Protein AF-A0AAD1XH68-F1 (afdb_monomer_lite)

Structure (mmCIF, N/CA/C/O backbone):
data_AF-A0AAD1XH68-F1
#
_entry.id   AF-A0AAD1XH68-F1
#
loop_
_atom_site.group_PDB
_atom_site.id
_atom_site.type_symbol
_atom_site.label_atom_id
_atom_site.label_alt_id
_atom_site.label_comp_id
_atom_site.label_asym_id
_atom_site.label_entity_id
_atom_site.label_seq_id
_atom_site.pdbx_PDB_ins_code
_atom_site.Cartn_x
_atom_site.Cartn_y
_atom_site.Cartn_z
_atom_site.occupancy
_atom_site.B_iso_or_equiv
_atom_site.auth_seq_id
_atom_site.auth_comp_id
_atom_site.auth_asym_id
_atom_site.auth_atom_id
_atom_site.pdbx_PDB_model_num
ATOM 1 N N . MET A 1 1 ? -16.447 -7.302 1.609 1.00 88.56 1 MET A N 1
ATOM 2 C CA . MET A 1 1 ? -16.248 -7.086 3.055 1.00 88.56 1 MET A CA 1
ATOM 3 C C . MET A 1 1 ? -14.888 -6.436 3.204 1.00 88.56 1 MET A C 1
ATOM 5 O O . MET A 1 1 ? -14.031 -6.735 2.381 1.00 88.56 1 MET A O 1
ATOM 9 N N . ILE A 1 2 ? -14.730 -5.500 4.132 1.00 92.25 2 ILE A N 1
ATOM 10 C CA . ILE A 1 2 ? -13.445 -4.874 4.452 1.00 92.25 2 ILE A CA 1
ATOM 11 C C . ILE A 1 2 ? -13.244 -5.079 5.942 1.00 92.25 2 ILE A C 1
ATOM 13 O O . ILE A 1 2 ? -14.064 -4.611 6.730 1.00 92.25 2 ILE A O 1
ATOM 17 N N . ASP A 1 3 ? -12.173 -5.769 6.303 1.00 93.12 3 ASP A N 1
ATOM 18 C CA . ASP A 1 3 ? -11.828 -6.012 7.694 1.00 93.12 3 ASP A CA 1
ATOM 19 C C . ASP A 1 3 ? -10.607 -5.168 8.057 1.00 93.12 3 ASP A C 1
ATOM 21 O O . ASP A 1 3 ? -9.630 -5.112 7.309 1.00 93.12 3 ASP A O 1
ATOM 25 N N . ILE A 1 4 ? -10.706 -4.448 9.173 1.00 92.06 4 ILE A N 1
ATOM 26 C CA . ILE A 1 4 ? -9.688 -3.511 9.649 1.00 92.06 4 ILE A CA 1
ATOM 27 C C . ILE A 1 4 ? -9.037 -4.105 10.893 1.00 92.06 4 ILE A C 1
ATOM 29 O O . ILE A 1 4 ? -9.735 -4.495 11.829 1.00 92.06 4 ILE A O 1
ATOM 33 N N . LEU A 1 5 ? -7.709 -4.132 10.907 1.00 89.38 5 LEU A N 1
ATOM 34 C CA . LEU A 1 5 ? -6.894 -4.593 12.023 1.00 89.38 5 LEU A CA 1
ATOM 35 C C . LEU A 1 5 ? -5.990 -3.442 12.478 1.00 89.38 5 LEU A C 1
ATOM 37 O O . LEU A 1 5 ? -5.074 -3.055 11.758 1.00 89.38 5 LEU A O 1
ATOM 41 N N . ASP A 1 6 ? -6.300 -2.873 13.640 1.00 86.62 6 ASP A N 1
ATOM 42 C CA . ASP A 1 6 ? -5.487 -1.866 14.330 1.00 86.62 6 ASP A CA 1
ATOM 43 C C . ASP A 1 6 ? -5.960 -1.795 15.788 1.00 86.62 6 ASP A C 1
ATOM 45 O O . ASP A 1 6 ? -7.095 -1.374 16.048 1.00 86.62 6 ASP A O 1
ATOM 49 N N . ASP A 1 7 ? -5.148 -2.263 16.733 1.00 84.69 7 ASP A N 1
ATOM 50 C CA . ASP A 1 7 ? -5.522 -2.295 18.152 1.00 84.69 7 ASP A CA 1
ATOM 51 C C . ASP A 1 7 ? -5.191 -1.005 18.906 1.00 84.69 7 ASP A C 1
ATOM 53 O O . ASP A 1 7 ? -5.601 -0.855 20.061 1.00 84.69 7 ASP A O 1
ATOM 57 N N . ARG A 1 8 ? -4.487 -0.070 18.257 1.00 86.56 8 ARG A N 1
ATOM 58 C CA . ARG A 1 8 ? -3.996 1.140 18.903 1.00 86.56 8 ARG A CA 1
ATOM 59 C C . ARG A 1 8 ? -5.167 1.995 19.350 1.00 86.56 8 ARG A C 1
ATOM 61 O O . ARG A 1 8 ? -6.158 2.172 18.635 1.00 86.56 8 ARG A O 1
ATOM 68 N N . MET A 1 9 ? -5.022 2.549 20.541 1.00 89.75 9 MET A N 1
ATOM 69 C CA . MET A 1 9 ? -6.052 3.326 21.209 1.00 89.75 9 MET A CA 1
ATOM 70 C C . MET A 1 9 ? -5.793 4.827 21.051 1.00 89.75 9 MET A C 1
ATOM 72 O O . MET A 1 9 ? -4.657 5.294 21.129 1.00 89.75 9 MET A O 1
ATOM 76 N N . LEU A 1 10 ? -6.865 5.599 20.888 1.00 88.56 10 LEU A N 1
ATOM 77 C CA . LEU A 1 10 ? -6.852 7.062 20.942 1.00 88.56 10 LEU A CA 1
ATOM 78 C C . LEU A 1 10 ? -6.905 7.519 22.414 1.00 88.56 10 LEU A C 1
ATOM 80 O O . LEU A 1 10 ? -7.880 8.125 22.850 1.00 88.56 10 LEU A O 1
ATOM 84 N N . GLU A 1 11 ? -5.895 7.137 23.206 1.00 86.50 11 GLU A N 1
ATOM 85 C CA . GLU A 1 11 ? -5.919 7.202 24.686 1.00 86.50 11 GLU A CA 1
ATOM 86 C C . GLU A 1 11 ? -5.781 8.606 25.272 1.00 86.50 11 GLU A C 1
ATOM 88 O O . GLU A 1 11 ? -6.143 8.833 26.427 1.00 86.50 11 GLU A O 1
ATOM 93 N N . SER A 1 12 ? -5.215 9.538 24.509 1.00 87.56 12 SER A N 1
ATOM 94 C CA . SER A 1 12 ? -4.979 10.903 24.957 1.00 87.56 12 SER A CA 1
ATOM 95 C C . SER A 1 12 ? -5.454 11.901 23.917 1.00 87.56 12 SER A C 1
ATOM 97 O O . SER A 1 12 ? -5.459 11.629 22.715 1.00 87.56 12 SER A O 1
ATOM 99 N N . LYS A 1 13 ? -5.781 13.103 24.388 1.00 86.38 13 LYS A N 1
ATOM 100 C CA . LYS A 1 13 ? -6.104 14.229 23.518 1.00 86.38 13 LYS A CA 1
ATOM 101 C C . LYS A 1 13 ? -4.978 14.545 22.527 1.00 86.38 13 LYS A C 1
ATOM 103 O O . LYS A 1 13 ? -5.257 14.838 21.375 1.00 86.38 13 LYS A O 1
ATOM 108 N N . GLU A 1 14 ? -3.718 14.441 22.950 1.00 87.38 14 GLU A N 1
ATOM 109 C CA . GLU A 1 14 ? -2.558 14.665 22.074 1.00 87.38 14 GLU A CA 1
ATOM 110 C C . GLU A 1 14 ? -2.467 13.611 20.961 1.00 87.38 14 GLU A C 1
ATOM 112 O O . GLU A 1 14 ? -2.221 13.952 19.806 1.00 87.38 14 GLU A O 1
ATOM 117 N N . GLU A 1 15 ? -2.704 12.335 21.282 1.00 84.25 15 GLU A N 1
ATOM 118 C CA . GLU A 1 15 ? -2.726 11.262 20.284 1.00 84.25 15 GLU A CA 1
ATOM 119 C C . GLU A 1 15 ? -3.919 11.413 19.335 1.00 84.25 15 GLU A C 1
ATOM 121 O O . GLU A 1 15 ? -3.763 11.261 18.126 1.00 84.25 15 GLU A O 1
ATOM 126 N N . LEU A 1 16 ? -5.092 11.782 19.853 1.00 87.81 16 LEU A N 1
ATOM 127 C CA . LEU A 1 16 ? -6.267 12.077 19.039 1.00 87.81 16 LEU A CA 1
ATOM 128 C C . LEU A 1 16 ? -6.014 13.250 18.084 1.00 87.81 16 LEU A C 1
ATOM 130 O O . LEU A 1 16 ? -6.258 13.120 16.888 1.00 87.81 16 LEU A O 1
ATOM 134 N N . GLU A 1 17 ? -5.476 14.364 18.583 1.00 87.06 17 GLU A N 1
ATOM 135 C CA . GLU A 1 17 ? -5.116 15.536 17.777 1.00 87.06 17 GLU A CA 1
ATOM 136 C C . GLU A 1 17 ? -4.083 15.168 16.699 1.00 87.06 17 GLU A C 1
ATOM 138 O O . GLU A 1 17 ? -4.232 15.550 15.533 1.00 87.06 17 GLU A O 1
ATOM 143 N N . ARG A 1 18 ? -3.079 14.349 17.047 1.00 84.56 18 ARG A N 1
ATOM 144 C CA . ARG A 1 18 ? -2.101 13.817 16.091 1.00 84.56 18 ARG A CA 1
ATOM 145 C C . ARG A 1 18 ? -2.787 12.990 15.005 1.00 84.56 18 ARG A C 1
ATOM 147 O O . ARG A 1 18 ? -2.560 13.231 13.824 1.00 84.56 18 ARG A O 1
ATOM 154 N N . GLN A 1 19 ? -3.646 12.048 15.374 1.00 86.19 19 GLN A N 1
ATOM 155 C CA . GLN A 1 19 ? -4.330 11.161 14.431 1.00 86.19 19 GLN A CA 1
ATOM 156 C C . GLN A 1 19 ? -5.329 11.915 13.549 1.00 86.19 19 GLN A C 1
ATOM 158 O O . GLN A 1 19 ? -5.379 11.667 12.348 1.00 86.19 19 GLN A O 1
ATOM 163 N N . MET A 1 20 ? -6.055 12.896 14.086 1.00 87.12 20 MET A N 1
ATOM 164 C CA . MET A 1 20 ? -6.921 13.791 13.310 1.00 87.12 20 MET A CA 1
ATOM 165 C C . MET A 1 20 ? -6.135 14.630 12.299 1.00 87.12 20 MET A C 1
ATOM 167 O O . MET A 1 20 ? -6.629 14.898 11.204 1.00 87.12 20 MET A O 1
ATOM 171 N N . SER A 1 21 ? -4.896 15.014 12.629 1.00 81.12 21 SER A N 1
ATOM 172 C CA . SER A 1 21 ? -4.023 15.726 11.689 1.00 81.12 21 SER A CA 1
ATOM 173 C C . SER A 1 21 ? -3.557 14.865 10.513 1.00 81.12 21 SER A C 1
ATOM 175 O O . SER A 1 21 ? -3.034 15.403 9.548 1.00 81.12 21 SER A O 1
ATOM 177 N N . ILE A 1 22 ? -3.759 13.544 10.571 1.00 78.38 22 ILE A N 1
ATOM 178 C CA . ILE A 1 22 ? -3.297 12.577 9.564 1.00 78.38 22 ILE A CA 1
ATOM 179 C C . ILE A 1 22 ? -4.488 11.920 8.852 1.00 78.38 22 ILE A C 1
ATOM 181 O O . ILE A 1 22 ? -4.456 11.677 7.643 1.00 78.38 22 ILE A O 1
ATOM 185 N N . HIS A 1 23 ? -5.568 11.661 9.586 1.00 83.38 23 HIS A N 1
ATOM 186 C CA . HIS A 1 23 ? -6.709 10.882 9.142 1.00 83.38 23 HIS A CA 1
ATOM 187 C C . HIS A 1 23 ? -7.999 11.698 9.185 1.00 83.38 23 HIS A C 1
ATOM 189 O O . HIS A 1 23 ? -8.595 11.904 10.236 1.00 83.38 23 HIS A O 1
ATOM 195 N N . TYR A 1 24 ? -8.526 12.033 8.007 1.00 87.38 24 TYR A N 1
ATOM 196 C CA . TYR A 1 24 ? -9.815 12.726 7.868 1.00 87.38 24 TYR A CA 1
ATOM 197 C C . TYR A 1 24 ? -11.033 11.893 8.323 1.00 87.38 24 TYR A C 1
ATOM 199 O O . TYR A 1 24 ? -12.150 12.404 8.370 1.00 87.38 24 TYR A O 1
ATOM 207 N N . LEU A 1 25 ? -10.836 10.600 8.600 1.00 91.44 25 LEU A N 1
ATOM 208 C CA . LEU A 1 25 ? -11.861 9.698 9.126 1.00 91.44 25 LEU A CA 1
ATOM 209 C C . LEU A 1 25 ? -11.915 9.694 10.659 1.00 91.44 25 LEU A C 1
ATOM 211 O O . LEU A 1 25 ? -12.853 9.117 11.203 1.00 91.44 25 LEU A O 1
ATOM 215 N N . ILE A 1 26 ? -10.938 10.303 11.337 1.00 92.19 26 ILE A N 1
ATOM 216 C CA . ILE A 1 26 ? -10.900 10.408 12.796 1.00 92.19 26 ILE A CA 1
ATOM 217 C C . ILE A 1 26 ? -11.379 11.806 13.206 1.00 92.19 26 ILE A C 1
ATOM 219 O O . ILE A 1 26 ? -11.044 12.794 12.553 1.00 92.19 26 ILE A O 1
ATOM 223 N N . ASN A 1 27 ? -12.190 11.900 14.258 1.00 92.69 27 ASN A N 1
ATOM 224 C CA . ASN A 1 27 ? -12.724 13.157 14.786 1.00 92.69 27 ASN A CA 1
ATOM 225 C C . ASN A 1 27 ? -12.779 13.167 16.324 1.00 92.69 27 ASN A C 1
ATOM 227 O O . ASN A 1 27 ? -12.569 12.144 16.970 1.00 92.69 27 ASN A O 1
ATOM 231 N N . GLU A 1 28 ? -13.094 14.333 16.896 1.00 91.50 28 GLU A N 1
ATOM 232 C CA . GLU A 1 28 ? -13.073 14.580 18.346 1.00 91.50 28 GLU A CA 1
ATOM 233 C C . GLU A 1 28 ? -14.013 13.665 19.151 1.00 91.50 28 GLU A C 1
ATOM 235 O O . GLU A 1 28 ? -13.743 13.380 20.312 1.00 91.50 28 GLU A O 1
ATOM 240 N N . GLU A 1 29 ? -15.097 13.158 18.552 1.00 91.62 29 GLU A N 1
ATOM 241 C CA . GLU A 1 29 ? -16.069 12.290 19.239 1.00 91.62 29 GLU A CA 1
ATOM 242 C C . GLU A 1 29 ? -15.534 10.868 19.487 1.00 91.62 29 GLU A C 1
ATOM 244 O O . GLU A 1 29 ? -16.227 10.044 20.083 1.00 91.62 29 GLU A O 1
ATOM 249 N N . GLN A 1 30 ? -14.327 10.565 19.001 1.00 93.62 30 GLN A N 1
ATOM 250 C CA . GLN A 1 30 ? -13.738 9.224 18.989 1.00 93.62 30 GLN A CA 1
ATOM 251 C C . GLN A 1 30 ? -12.591 9.067 19.995 1.00 93.62 30 GLN A C 1
ATOM 253 O O . GLN A 1 30 ? -11.864 8.073 19.959 1.00 93.62 30 GLN A O 1
ATOM 258 N N . GLU A 1 31 ? -12.429 10.032 20.906 1.00 92.50 31 GLU A N 1
ATOM 259 C CA . GLU A 1 31 ? -11.506 9.920 22.037 1.00 92.50 31 GLU A CA 1
ATOM 260 C C . GLU A 1 31 ? -11.783 8.638 22.841 1.00 92.50 31 GLU A C 1
ATOM 262 O O . GLU A 1 31 ? -12.929 8.311 23.158 1.00 92.50 31 GLU A O 1
ATOM 267 N N . GLY A 1 32 ? -10.727 7.889 23.162 1.00 91.88 32 GLY A N 1
ATOM 268 C CA . GLY A 1 32 ? -10.821 6.630 23.901 1.00 91.88 32 GLY A CA 1
ATOM 269 C C . GLY A 1 32 ? -11.279 5.416 23.083 1.00 91.88 32 GLY A C 1
ATOM 270 O O . GLY A 1 32 ? -11.438 4.343 23.663 1.00 91.88 32 GLY A O 1
ATOM 271 N N . MET A 1 33 ? -11.480 5.541 21.766 1.00 94.00 33 MET A N 1
ATOM 272 C CA . MET A 1 33 ? -11.764 4.404 20.878 1.00 94.00 33 MET A CA 1
ATOM 273 C C . MET A 1 33 ? -10.479 3.776 20.324 1.00 94.00 33 MET A C 1
ATOM 275 O O . MET A 1 33 ? -9.440 4.436 20.224 1.00 94.00 33 MET A O 1
ATOM 279 N N . LYS A 1 34 ? -10.560 2.517 19.876 1.00 93.12 34 LYS A N 1
ATOM 280 C CA . LYS A 1 34 ? -9.530 1.953 18.990 1.00 93.12 34 LYS A CA 1
ATOM 281 C C . LYS A 1 34 ? -9.561 2.667 17.641 1.00 93.12 34 LYS A C 1
ATOM 283 O O . LYS A 1 34 ? -10.639 2.979 17.130 1.00 93.12 34 LYS A O 1
ATOM 288 N N . ILE A 1 35 ? -8.401 2.846 17.012 1.00 91.19 35 ILE A N 1
ATOM 289 C CA . ILE A 1 35 ? -8.292 3.442 15.670 1.00 91.19 35 ILE A CA 1
ATOM 290 C C . ILE A 1 35 ? -9.151 2.668 14.657 1.00 91.19 35 ILE A C 1
ATOM 292 O O . ILE A 1 35 ? -9.883 3.267 13.868 1.00 91.19 35 ILE A O 1
ATOM 296 N N . SER A 1 36 ? -9.126 1.334 14.708 1.00 92.88 36 SER A N 1
ATOM 297 C CA . SER A 1 36 ? -9.945 0.476 13.841 1.00 92.88 36 SER A CA 1
ATOM 298 C C . SER A 1 36 ? -11.453 0.695 14.024 1.00 92.88 36 SER A C 1
ATOM 300 O O . SER A 1 36 ? -12.199 0.750 13.042 1.00 92.88 36 SER A O 1
ATOM 302 N N . GLU A 1 37 ? -11.914 0.882 15.261 1.00 94.88 37 GLU A N 1
ATOM 303 C CA . GLU A 1 37 ? -13.316 1.169 15.584 1.00 94.88 37 GLU A CA 1
ATOM 304 C C . GLU A 1 37 ? -13.729 2.573 15.130 1.00 94.88 37 GLU A C 1
ATOM 306 O O . GLU A 1 37 ? -14.808 2.737 14.553 1.00 94.88 37 GLU A O 1
ATOM 311 N N . ALA A 1 38 ? -12.856 3.567 15.320 1.00 94.69 38 ALA A N 1
ATOM 312 C CA . ALA A 1 38 ? -13.055 4.927 14.829 1.00 94.69 38 ALA A CA 1
ATOM 313 C C . ALA A 1 38 ? -13.187 4.952 13.294 1.00 94.69 38 ALA A C 1
ATOM 315 O O . ALA A 1 38 ? -14.122 5.551 12.749 1.00 94.69 38 ALA A O 1
ATOM 316 N N . PHE A 1 39 ? -12.322 4.223 12.577 1.00 93.75 39 PHE A N 1
ATOM 317 C CA . PHE A 1 39 ? -12.435 4.070 11.126 1.00 93.75 39 PHE A CA 1
ATOM 318 C C . PHE A 1 39 ? -13.712 3.362 10.709 1.00 93.75 39 PHE A C 1
ATOM 320 O O . PHE A 1 39 ? -14.387 3.841 9.797 1.00 93.75 39 PHE A O 1
ATOM 327 N N . LYS A 1 40 ? -14.082 2.263 11.375 1.00 95.19 40 LYS A N 1
ATOM 328 C CA . LYS A 1 40 ? -15.339 1.568 11.091 1.00 95.19 40 LYS A CA 1
ATOM 329 C C . LYS A 1 40 ? -16.530 2.518 11.219 1.00 95.19 40 LYS A C 1
ATOM 331 O O . LYS A 1 40 ? -17.340 2.594 10.299 1.00 95.19 40 LYS A O 1
ATOM 336 N N . GLN A 1 41 ? -16.619 3.270 12.316 1.00 94.56 41 GLN A N 1
ATOM 337 C CA . GLN A 1 41 ? -17.721 4.203 12.556 1.00 94.56 41 GLN A CA 1
ATOM 338 C C . GLN A 1 41 ? -17.840 5.264 11.451 1.00 94.56 41 GLN A C 1
ATOM 340 O O . GLN A 1 41 ? -18.950 5.610 11.043 1.00 94.56 41 GLN A O 1
ATOM 345 N N . SER A 1 42 ? -16.715 5.780 10.957 1.00 94.69 42 SER A N 1
ATOM 346 C CA . SER A 1 42 ? -16.698 6.773 9.880 1.00 94.69 42 SER A CA 1
ATOM 347 C C . SER A 1 42 ? -16.983 6.159 8.506 1.00 94.69 42 SER A C 1
ATOM 349 O O . SER A 1 42 ? -17.740 6.733 7.725 1.00 94.69 42 SER A O 1
ATOM 351 N N . LEU A 1 43 ? -16.448 4.973 8.210 1.00 93.75 43 LEU A N 1
ATOM 352 C CA . LEU A 1 43 ? -16.674 4.276 6.940 1.00 93.75 43 LEU A CA 1
ATOM 353 C C . LEU A 1 43 ? -18.114 3.774 6.792 1.00 93.75 43 LEU A C 1
ATOM 355 O O . LEU A 1 43 ? -18.673 3.887 5.700 1.00 93.75 43 LEU A O 1
ATOM 359 N N . ASP A 1 44 ? -18.746 3.320 7.878 1.00 93.56 44 ASP A N 1
ATOM 360 C CA . ASP A 1 44 ? -20.163 2.928 7.894 1.00 93.56 44 ASP A CA 1
ATOM 361 C C . ASP A 1 44 ? -21.089 4.093 7.483 1.00 93.56 44 ASP A C 1
ATOM 363 O O . ASP A 1 44 ? -22.160 3.872 6.918 1.00 93.56 44 ASP A O 1
ATOM 367 N N . LYS A 1 45 ? -20.678 5.349 7.721 1.00 92.06 45 LYS A N 1
ATOM 368 C CA . LYS A 1 45 ? -21.412 6.549 7.273 1.00 92.06 45 LYS A CA 1
ATOM 369 C C . LYS A 1 45 ? -21.197 6.854 5.785 1.00 92.06 45 LYS A C 1
ATOM 371 O O . LYS A 1 45 ? -22.037 7.509 5.173 1.00 92.06 45 LYS A O 1
ATOM 376 N N . ILE A 1 46 ? -20.073 6.420 5.211 1.00 91.56 46 ILE A N 1
ATOM 377 C CA . ILE A 1 46 ? -19.666 6.735 3.832 1.00 91.56 46 ILE A CA 1
ATOM 378 C C . ILE A 1 46 ? -20.247 5.731 2.835 1.00 91.56 46 ILE A C 1
ATOM 380 O O . ILE A 1 46 ? -20.623 6.113 1.726 1.00 91.56 46 ILE A O 1
ATOM 384 N N . THR A 1 47 ? -20.318 4.448 3.193 1.00 88.50 47 THR A N 1
ATOM 385 C CA . THR A 1 47 ? -20.757 3.398 2.268 1.00 88.50 47 THR A CA 1
ATOM 386 C C . THR A 1 47 ? -21.781 2.463 2.890 1.00 88.50 47 THR A C 1
ATOM 388 O O . THR A 1 47 ? -21.573 1.890 3.949 1.00 88.50 47 THR A O 1
ATOM 391 N N . GLN A 1 48 ? -22.879 2.249 2.165 1.00 88.94 48 GLN A N 1
ATOM 392 C CA . GLN A 1 48 ? -23.881 1.223 2.478 1.00 88.94 48 GLN A CA 1
ATOM 393 C C . GLN A 1 48 ? -23.614 -0.109 1.758 1.00 88.94 48 GLN A C 1
ATOM 395 O O . GLN A 1 48 ? -24.308 -1.096 1.985 1.00 88.94 48 GLN A O 1
ATOM 400 N N . PHE A 1 49 ? -22.645 -0.132 0.836 1.00 88.75 49 PHE A N 1
ATOM 401 C CA . PHE A 1 49 ? -22.429 -1.256 -0.081 1.00 88.75 49 PHE A CA 1
ATOM 402 C C . PHE A 1 49 ? -21.297 -2.181 0.361 1.00 88.75 49 PHE A C 1
ATOM 404 O O . PHE A 1 49 ? -21.239 -3.334 -0.065 1.00 88.75 49 PHE A O 1
ATOM 411 N N . ALA A 1 50 ? -20.395 -1.692 1.212 1.00 89.88 50 ALA A N 1
ATOM 412 C CA . ALA A 1 50 ? -19.330 -2.492 1.790 1.00 89.88 50 ALA A CA 1
ATOM 413 C C . ALA A 1 50 ? -19.629 -2.736 3.268 1.00 89.88 50 ALA A C 1
ATOM 415 O O . ALA A 1 50 ? -19.773 -1.799 4.042 1.00 89.88 50 ALA A O 1
ATOM 416 N N . LYS A 1 51 ? -19.686 -4.010 3.662 1.00 93.75 51 LYS A N 1
ATOM 417 C CA . LYS A 1 51 ? -19.661 -4.381 5.076 1.00 93.75 51 LYS A CA 1
ATOM 418 C C . LYS A 1 51 ? -18.252 -4.145 5.620 1.00 93.75 51 LYS A C 1
ATOM 420 O O . LYS A 1 51 ? -17.318 -4.758 5.093 1.00 93.75 51 LYS A O 1
ATOM 425 N N . ILE A 1 52 ? -18.141 -3.300 6.643 1.00 95.31 52 ILE A N 1
ATOM 426 C CA . ILE A 1 52 ? -16.903 -3.017 7.374 1.00 95.31 52 ILE A CA 1
ATOM 427 C C . ILE A 1 52 ? -16.915 -3.783 8.702 1.00 95.31 52 ILE A C 1
ATOM 429 O O . ILE A 1 52 ? -17.904 -3.727 9.442 1.00 95.31 52 ILE A O 1
ATOM 433 N N . SER A 1 53 ? -15.830 -4.483 9.018 1.00 94.00 53 SER A N 1
ATOM 434 C CA . SER A 1 53 ? -15.624 -5.147 10.312 1.00 94.00 53 SER A CA 1
ATOM 435 C C . SER A 1 53 ? -14.291 -4.734 10.927 1.00 94.00 53 SER A C 1
ATOM 437 O O . SER A 1 53 ? -13.387 -4.275 10.234 1.00 94.00 53 SER A O 1
ATOM 439 N N . VAL A 1 54 ? -14.175 -4.917 12.241 1.00 93.69 54 VAL A N 1
ATOM 440 C CA . VAL A 1 54 ? -12.913 -4.796 12.975 1.00 93.69 54 VAL A CA 1
ATOM 441 C C . VAL A 1 54 ? -12.498 -6.192 13.413 1.00 93.69 54 VAL A C 1
ATOM 443 O O . VAL A 1 54 ? -13.327 -6.944 13.930 1.00 93.69 54 VAL A O 1
ATOM 446 N N . ILE A 1 55 ? -11.237 -6.534 13.179 1.00 91.00 55 ILE A N 1
ATOM 447 C CA . ILE A 1 55 ? -10.617 -7.748 13.698 1.00 91.00 55 ILE A CA 1
ATOM 448 C C . ILE A 1 55 ? -9.962 -7.392 15.028 1.00 91.00 55 ILE A C 1
ATOM 450 O O . ILE A 1 55 ? -9.217 -6.419 15.117 1.00 91.00 55 ILE A O 1
ATOM 454 N N . GLU A 1 56 ? -10.236 -8.179 16.065 1.00 86.00 56 GLU A N 1
ATOM 455 C CA . GLU A 1 56 ? -9.514 -8.063 17.329 1.00 86.00 56 GLU A CA 1
ATOM 456 C C . GLU A 1 56 ? -8.138 -8.724 17.204 1.00 86.00 56 GLU A C 1
ATOM 458 O O . GLU A 1 56 ? -8.041 -9.914 16.902 1.00 86.00 56 GLU A O 1
ATOM 463 N N . GLY A 1 57 ? -7.081 -7.952 17.447 1.00 82.44 57 GLY A N 1
ATOM 464 C CA . GLY A 1 57 ? -5.701 -8.420 17.406 1.00 82.44 57 GLY A CA 1
ATOM 465 C C . GLY A 1 57 ? -4.726 -7.280 17.139 1.00 82.44 57 GLY A C 1
ATOM 466 O O . GLY A 1 57 ? -5.121 -6.227 16.644 1.00 82.44 57 GLY A O 1
ATOM 467 N N . ASP A 1 58 ? -3.465 -7.515 17.465 1.00 76.44 58 ASP A N 1
ATOM 468 C CA . ASP A 1 58 ? -2.347 -6.573 17.363 1.00 76.44 58 ASP A CA 1
ATOM 469 C C . ASP A 1 58 ? -1.487 -6.794 16.106 1.00 76.44 58 ASP A C 1
ATOM 471 O O . ASP A 1 58 ? -0.687 -5.938 15.745 1.00 76.44 58 ASP A O 1
ATOM 475 N N . ASN A 1 59 ? -1.641 -7.937 15.429 1.00 79.75 59 ASN A N 1
ATOM 476 C CA . ASN A 1 59 ? -0.878 -8.298 14.234 1.00 79.75 59 ASN A CA 1
ATOM 477 C C . ASN A 1 59 ? -1.627 -9.308 13.346 1.00 79.75 59 ASN A C 1
ATOM 479 O O . ASN A 1 59 ? -2.633 -9.907 13.741 1.00 79.75 59 ASN A O 1
ATOM 483 N N . LEU A 1 60 ? -1.113 -9.525 12.132 1.00 80.75 60 LEU A N 1
ATOM 484 C CA . LEU A 1 60 ? -1.685 -10.463 11.156 1.00 80.75 60 LEU A CA 1
ATOM 485 C C . LEU A 1 60 ? -1.815 -11.907 11.658 1.00 80.75 60 LEU A C 1
ATOM 487 O O . LEU A 1 60 ? -2.687 -12.628 11.176 1.00 80.75 60 LEU A O 1
ATOM 491 N N . GLY A 1 61 ? -1.008 -12.330 12.634 1.00 78.06 61 GLY A N 1
ATOM 492 C CA . GLY A 1 61 ? -1.114 -13.652 13.255 1.00 78.06 61 GLY A CA 1
ATOM 493 C C . GLY A 1 61 ? -2.438 -13.878 13.996 1.00 78.06 61 GLY A C 1
ATOM 494 O O . GLY A 1 61 ? -2.855 -15.022 14.175 1.00 78.06 61 GLY A O 1
ATOM 495 N N . ALA A 1 62 ? -3.142 -12.807 14.379 1.00 77.62 62 ALA A N 1
ATOM 496 C CA . ALA A 1 62 ? -4.481 -12.886 14.961 1.00 77.62 62 ALA A CA 1
ATOM 497 C C . ALA A 1 62 ? -5.582 -13.166 13.918 1.00 77.62 62 ALA A C 1
ATOM 499 O O . ALA A 1 62 ? -6.684 -13.605 14.269 1.00 77.62 62 ALA A O 1
ATOM 500 N N . VAL A 1 63 ? -5.303 -12.940 12.630 1.00 84.56 63 VAL A N 1
ATOM 501 C CA . VAL A 1 63 ? -6.274 -13.131 11.551 1.00 84.56 63 VAL A CA 1
ATOM 502 C C . VAL A 1 63 ? -6.350 -14.610 11.186 1.00 84.56 63 VAL A C 1
ATOM 504 O O . VAL A 1 63 ? -5.431 -15.192 10.611 1.00 84.56 63 VAL A O 1
ATOM 507 N N . LYS A 1 64 ? -7.489 -15.237 11.490 1.00 79.62 64 LYS A N 1
ATOM 508 C CA . LYS A 1 64 ? -7.764 -16.611 11.052 1.00 79.62 64 LYS A CA 1
ATOM 509 C C . LYS A 1 64 ? -7.941 -16.630 9.532 1.00 79.62 64 LYS A C 1
ATOM 511 O O . LYS A 1 64 ? -8.720 -15.843 9.009 1.00 79.62 64 LYS A O 1
ATOM 516 N N . ASN A 1 65 ? -7.258 -17.559 8.861 1.00 85.88 65 ASN A N 1
ATOM 517 C CA . ASN A 1 65 ? -7.377 -17.834 7.425 1.00 85.88 65 ASN A CA 1
ATOM 518 C C . ASN A 1 65 ? -7.172 -16.604 6.521 1.00 85.88 65 ASN A C 1
ATOM 520 O O . ASN A 1 65 ? -8.093 -16.150 5.844 1.00 85.88 65 ASN A O 1
ATOM 524 N N . LEU A 1 66 ? -5.936 -16.104 6.441 1.00 87.62 66 LEU A N 1
ATOM 525 C CA . LEU A 1 66 ? -5.569 -15.020 5.516 1.00 87.62 66 LEU A CA 1
ATOM 526 C C . LEU A 1 66 ? -5.957 -15.301 4.048 1.00 87.62 66 LEU A C 1
ATOM 528 O O . LEU A 1 66 ? -6.202 -14.362 3.298 1.00 87.62 66 LEU A O 1
ATOM 532 N N . GLU A 1 67 ? -6.073 -16.570 3.651 1.00 87.19 67 GLU A N 1
ATOM 533 C CA . GLU A 1 67 ? -6.487 -17.011 2.309 1.00 87.19 67 GLU A CA 1
ATOM 534 C C . GLU A 1 67 ? -7.933 -16.653 1.929 1.00 87.19 67 GLU A C 1
ATOM 536 O O . GLU A 1 67 ? -8.279 -16.654 0.748 1.00 87.19 67 GLU A O 1
ATOM 541 N N . GLU A 1 68 ? -8.791 -16.319 2.897 1.00 90.56 68 GLU A N 1
ATOM 542 C CA . GLU A 1 68 ? -10.168 -15.888 2.619 1.00 90.56 68 GLU A CA 1
ATOM 543 C C . GLU A 1 68 ? -10.225 -14.478 2.001 1.00 90.56 68 GLU A C 1
ATOM 545 O O . GLU A 1 68 ? -11.228 -14.090 1.391 1.00 90.56 68 GLU A O 1
ATOM 550 N N . TYR A 1 69 ? -9.139 -13.709 2.118 1.00 92.69 69 TYR A N 1
ATOM 551 C CA . TYR A 1 69 ? -9.042 -12.356 1.592 1.00 92.69 69 TYR A CA 1
ATOM 552 C C . TYR A 1 69 ? -8.585 -12.351 0.133 1.00 92.69 69 TYR A C 1
ATOM 554 O O . TYR A 1 69 ? -7.684 -13.070 -0.280 1.00 92.69 69 TYR A O 1
ATOM 562 N N . SER A 1 70 ? -9.182 -11.470 -0.674 1.00 93.19 70 SER A N 1
ATOM 563 C CA . SER A 1 70 ? -8.763 -11.276 -2.073 1.00 93.19 70 SER A CA 1
ATOM 564 C C . SER A 1 70 ? -7.502 -10.420 -2.217 1.00 93.19 70 SER A C 1
ATOM 566 O O . SER A 1 70 ? -6.859 -10.444 -3.265 1.00 93.19 70 SER A O 1
ATOM 568 N N . ALA A 1 71 ? -7.195 -9.617 -1.201 1.00 93.25 71 ALA A N 1
ATOM 569 C CA . ALA A 1 71 ? -5.995 -8.802 -1.095 1.00 93.25 71 ALA A CA 1
ATOM 570 C C . ALA A 1 71 ? -5.805 -8.385 0.367 1.00 93.25 71 ALA A C 1
ATOM 572 O O . ALA A 1 71 ? -6.790 -8.163 1.075 1.00 93.25 71 ALA A O 1
ATOM 573 N N . ILE A 1 72 ? -4.555 -8.219 0.787 1.00 91.38 72 ILE A N 1
ATOM 574 C CA . ILE A 1 72 ? -4.181 -7.699 2.105 1.00 91.38 72 ILE A CA 1
ATOM 575 C C . ILE A 1 72 ? -3.386 -6.407 1.899 1.00 91.38 72 ILE A C 1
ATOM 577 O O . ILE A 1 72 ? -2.497 -6.338 1.047 1.00 91.38 72 ILE A O 1
ATOM 581 N N . ILE A 1 73 ? -3.718 -5.370 2.668 1.00 90.12 73 ILE A N 1
ATOM 582 C CA . ILE A 1 73 ? -3.076 -4.055 2.588 1.00 90.12 73 ILE A CA 1
ATOM 583 C C . ILE A 1 73 ? -2.424 -3.763 3.930 1.00 90.12 73 ILE A C 1
ATOM 585 O O . ILE A 1 73 ? -3.103 -3.749 4.952 1.00 90.12 73 ILE A O 1
ATOM 589 N N . LEU A 1 74 ? -1.121 -3.504 3.913 1.00 84.38 74 LEU A N 1
ATOM 590 C CA . LEU A 1 74 ? -0.326 -3.237 5.105 1.00 84.38 74 LEU A CA 1
ATOM 591 C C . LEU A 1 74 ? 0.264 -1.827 5.040 1.00 84.38 74 LEU A C 1
ATOM 593 O O . LEU A 1 74 ? 0.853 -1.418 4.034 1.00 84.38 74 LEU A O 1
ATOM 597 N N . GLY A 1 75 ? 0.151 -1.076 6.133 1.00 76.50 75 GLY A N 1
ATOM 598 C CA . GLY A 1 75 ? 0.998 0.099 6.329 1.00 76.50 75 GLY A CA 1
ATOM 599 C C . GLY A 1 75 ? 2.440 -0.347 6.586 1.00 76.50 75 GLY A C 1
ATOM 600 O O . GLY A 1 75 ? 2.661 -1.357 7.245 1.00 76.50 75 GLY A O 1
ATOM 601 N N . TYR A 1 76 ? 3.453 0.385 6.110 1.00 63.72 76 TYR A N 1
ATOM 602 C CA . TYR A 1 76 ? 4.860 -0.037 6.309 1.00 63.72 76 TYR A CA 1
ATOM 603 C C . TYR A 1 76 ? 5.309 -0.095 7.775 1.00 63.72 76 TYR A C 1
ATOM 605 O O . TYR A 1 76 ? 6.314 -0.738 8.058 1.00 63.72 76 TYR A O 1
ATOM 613 N N . ASN A 1 77 ? 4.599 0.546 8.710 1.00 58.56 77 ASN A N 1
ATOM 614 C CA . ASN A 1 77 ? 4.887 0.380 10.141 1.00 58.56 77 ASN A CA 1
ATOM 615 C C . ASN A 1 77 ? 4.708 -1.083 10.592 1.00 58.56 77 ASN A C 1
ATOM 617 O O . ASN A 1 77 ? 5.342 -1.505 11.550 1.00 58.56 77 ASN A O 1
ATOM 621 N N . ASN A 1 78 ? 3.933 -1.861 9.834 1.00 58.03 78 ASN A N 1
ATOM 622 C CA . ASN A 1 78 ? 3.636 -3.267 10.073 1.00 58.03 78 ASN A CA 1
ATOM 623 C C . ASN A 1 78 ? 4.546 -4.180 9.233 1.00 58.03 78 ASN A C 1
ATOM 625 O O . ASN A 1 78 ? 4.255 -5.354 9.033 1.00 58.03 78 ASN A O 1
ATOM 629 N N . PHE A 1 79 ? 5.663 -3.670 8.695 1.00 62.03 79 PHE A N 1
ATOM 630 C CA . PHE A 1 79 ? 6.573 -4.482 7.884 1.00 62.03 79 PHE A CA 1
ATOM 631 C C . PHE A 1 79 ? 7.135 -5.682 8.662 1.00 62.03 79 PHE A C 1
ATOM 633 O O . PHE A 1 79 ? 7.312 -6.752 8.084 1.00 62.03 79 PHE A O 1
ATOM 640 N N . SER A 1 80 ? 7.372 -5.553 9.971 1.00 61.66 80 SER A N 1
ATOM 641 C CA . SER A 1 80 ? 7.762 -6.698 10.803 1.00 61.66 80 SER A CA 1
ATOM 642 C C . SER A 1 80 ? 6.736 -7.828 10.771 1.00 61.66 80 SER A C 1
ATOM 644 O O . SER A 1 80 ? 7.147 -8.982 10.780 1.00 61.66 80 SER A O 1
ATOM 646 N N . GLU A 1 81 ? 5.447 -7.511 10.632 1.00 65.81 81 GLU A N 1
ATOM 647 C CA . GLU A 1 81 ? 4.359 -8.498 10.551 1.00 65.81 81 GLU A CA 1
ATOM 648 C C . GLU A 1 81 ? 4.394 -9.283 9.235 1.00 65.81 81 GLU A C 1
ATOM 650 O O . GLU A 1 81 ? 3.806 -10.354 9.124 1.00 65.81 81 GLU A O 1
ATOM 655 N N . THR A 1 82 ? 5.139 -8.809 8.227 1.00 69.50 82 THR A N 1
ATOM 656 C CA . THR A 1 82 ? 5.351 -9.587 6.997 1.00 69.50 82 THR A CA 1
ATOM 657 C C . THR A 1 82 ? 6.203 -10.833 7.229 1.00 69.50 82 THR A C 1
ATOM 659 O O . THR A 1 82 ? 6.136 -11.771 6.437 1.00 69.50 82 THR A O 1
ATOM 662 N N . LYS A 1 83 ? 6.966 -10.879 8.332 1.00 69.56 83 LYS A N 1
ATOM 663 C CA . LYS A 1 83 ? 7.691 -12.082 8.769 1.00 69.56 83 LYS A CA 1
ATOM 664 C C . LYS A 1 83 ? 6.755 -13.163 9.306 1.00 69.56 83 LYS A C 1
ATOM 666 O O . LYS A 1 83 ? 7.109 -14.335 9.254 1.00 69.56 83 LYS A O 1
ATOM 671 N N . ASP A 1 84 ? 5.571 -12.773 9.770 1.00 69.56 84 ASP A N 1
ATOM 672 C CA . ASP A 1 84 ? 4.561 -13.686 10.311 1.00 69.56 84 ASP A CA 1
ATOM 673 C C . ASP A 1 84 ? 3.642 -14.247 9.213 1.00 69.56 84 ASP A C 1
ATOM 675 O O . ASP A 1 84 ? 2.788 -15.094 9.474 1.00 69.56 84 ASP A O 1
ATOM 679 N N . LEU A 1 85 ? 3.820 -13.802 7.963 1.00 76.62 85 LEU A N 1
ATOM 680 C CA . LEU A 1 85 ? 3.054 -14.299 6.828 1.00 76.62 85 LEU A CA 1
ATOM 681 C C . LEU A 1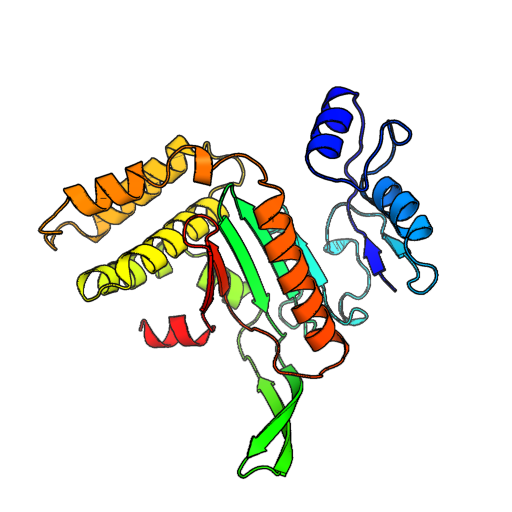 85 ? 3.482 -15.719 6.438 1.00 76.62 85 LEU A C 1
ATOM 683 O O . LEU A 1 85 ? 4.687 -15.985 6.351 1.00 76.62 85 LEU A O 1
ATOM 687 N N . PRO A 1 86 ? 2.525 -16.603 6.095 1.00 76.88 86 PRO A N 1
ATOM 688 C CA . PRO A 1 86 ? 2.836 -17.899 5.510 1.00 76.88 86 PRO A CA 1
ATOM 689 C C . PRO A 1 86 ? 3.659 -17.745 4.227 1.00 76.88 86 PRO A C 1
ATOM 691 O O . PRO A 1 86 ? 3.367 -16.914 3.364 1.00 76.88 86 PRO A O 1
ATOM 694 N N . THR A 1 87 ? 4.698 -18.565 4.088 1.00 73.31 87 THR A N 1
ATOM 695 C CA . THR A 1 87 ? 5.610 -18.559 2.932 1.00 73.31 87 THR A CA 1
ATOM 696 C C . THR A 1 87 ? 4.923 -18.904 1.611 1.00 73.31 87 THR A C 1
ATOM 698 O O . THR A 1 87 ? 5.386 -18.503 0.547 1.00 73.31 87 THR A O 1
ATOM 701 N N . ASP A 1 88 ? 3.837 -19.663 1.689 1.00 76.62 88 ASP A N 1
ATOM 702 C CA . ASP A 1 88 ? 3.026 -20.186 0.594 1.00 76.62 88 ASP A CA 1
ATOM 703 C C . ASP A 1 88 ? 1.740 -19.384 0.359 1.00 76.62 88 ASP A C 1
ATOM 705 O O . ASP A 1 88 ? 0.909 -19.784 -0.451 1.00 76.62 88 ASP A O 1
ATOM 709 N N . LEU A 1 89 ? 1.588 -18.232 1.019 1.00 81.56 89 LEU A N 1
ATOM 710 C CA . LEU A 1 89 ? 0.402 -17.399 0.887 1.00 81.56 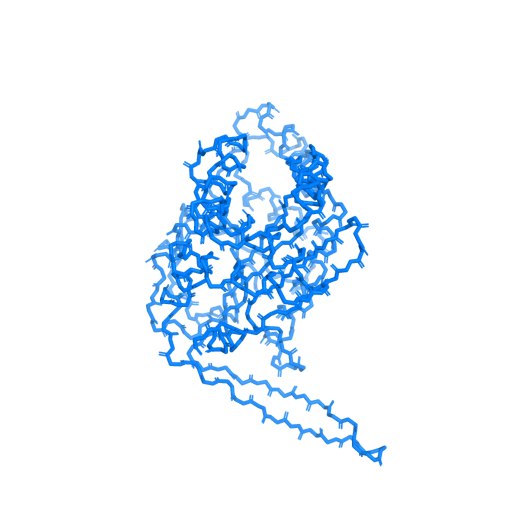89 LEU A CA 1
ATOM 711 C C . LEU A 1 89 ? 0.184 -16.959 -0.573 1.00 81.56 89 LEU A C 1
ATOM 713 O O . LEU A 1 89 ? 0.977 -16.211 -1.152 1.00 81.56 89 LEU A O 1
ATOM 717 N N . GLU A 1 90 ? -0.936 -17.389 -1.158 1.00 84.94 90 GLU A N 1
ATOM 718 C CA . GLU A 1 90 ? -1.315 -17.046 -2.538 1.00 84.94 90 GLU A CA 1
ATOM 719 C C . GLU A 1 90 ? -2.015 -15.681 -2.648 1.00 84.94 90 GLU A C 1
ATOM 721 O O . GLU A 1 90 ? -2.287 -15.194 -3.746 1.00 84.94 90 GLU A O 1
ATOM 726 N N . VAL A 1 91 ? -2.314 -15.049 -1.513 1.00 89.94 91 VAL A N 1
ATOM 727 C CA . VAL A 1 91 ? -3.056 -13.789 -1.464 1.00 89.94 91 VAL A CA 1
ATOM 728 C C . VAL A 1 91 ? -2.155 -12.614 -1.849 1.00 89.94 91 VAL A C 1
ATOM 730 O O . VAL A 1 91 ? -1.072 -12.452 -1.281 1.00 89.94 91 VAL A O 1
ATOM 733 N N . PRO A 1 92 ? -2.605 -11.742 -2.769 1.00 91.19 92 PRO A N 1
ATOM 734 C CA . PRO A 1 92 ? -1.910 -10.506 -3.078 1.00 91.19 92 PRO A CA 1
ATOM 735 C C . PRO A 1 92 ? -1.735 -9.616 -1.846 1.00 91.19 92 PRO A C 1
ATOM 737 O O . PRO A 1 92 ? -2.691 -9.327 -1.124 1.00 91.19 92 PRO A O 1
ATOM 740 N N . ILE A 1 93 ? -0.519 -9.119 -1.651 1.00 88.94 93 ILE A N 1
ATOM 741 C CA . ILE A 1 93 ? -0.153 -8.222 -0.559 1.00 88.94 93 ILE A CA 1
ATOM 742 C C . ILE A 1 93 ? 0.349 -6.909 -1.130 1.00 88.94 93 ILE A C 1
ATOM 744 O O . ILE A 1 93 ? 1.190 -6.870 -2.030 1.00 88.94 93 ILE A O 1
ATOM 748 N N . VAL A 1 94 ? -0.165 -5.819 -0.576 1.00 89.38 94 VAL A N 1
ATOM 749 C CA . VAL A 1 94 ? 0.214 -4.464 -0.946 1.00 89.38 94 VAL A CA 1
ATOM 750 C C . VAL A 1 94 ? 0.696 -3.728 0.290 1.00 89.38 94 VAL A C 1
ATOM 752 O O . VAL A 1 94 ? -0.012 -3.662 1.290 1.00 89.38 94 VAL A O 1
ATOM 755 N N . LEU A 1 95 ? 1.890 -3.149 0.216 1.00 85.19 95 LEU A N 1
ATOM 756 C CA . LEU A 1 95 ? 2.428 -2.282 1.260 1.00 85.19 95 LEU A CA 1
ATOM 757 C C . LEU A 1 95 ? 2.515 -0.863 0.745 1.00 85.19 95 LEU A C 1
ATOM 759 O O . LEU A 1 95 ? 2.897 -0.657 -0.404 1.00 85.19 95 LEU A O 1
ATOM 763 N N . ALA A 1 96 ? 2.176 0.113 1.579 1.00 84.81 96 ALA A N 1
ATOM 764 C CA . ALA A 1 96 ? 2.152 1.512 1.172 1.00 84.81 96 ALA A CA 1
ATOM 765 C C . ALA A 1 96 ? 2.516 2.476 2.298 1.00 84.81 96 ALA A C 1
ATOM 767 O O . ALA A 1 96 ? 2.042 2.328 3.427 1.00 84.81 96 ALA A O 1
A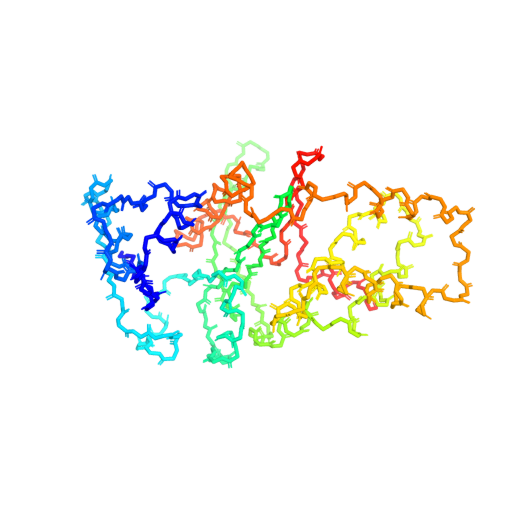TOM 768 N N . LYS A 1 97 ? 3.368 3.462 2.001 1.00 80.12 97 LYS A N 1
ATOM 769 C CA . LYS A 1 97 ? 3.698 4.547 2.930 1.00 80.12 97 LYS A CA 1
ATOM 770 C C . LYS A 1 97 ? 4.118 5.805 2.194 1.00 80.12 97 LYS A C 1
ATOM 772 O O . LYS A 1 97 ? 4.723 5.761 1.126 1.00 80.12 97 LYS A O 1
ATOM 777 N N . SER A 1 98 ? 3.787 6.936 2.797 1.00 79.12 98 SER A N 1
ATOM 778 C CA . SER A 1 98 ? 4.248 8.254 2.385 1.00 79.12 98 SER A CA 1
ATOM 779 C C . SER A 1 98 ? 5.301 8.784 3.351 1.00 79.12 98 SER A C 1
ATOM 781 O O . SER A 1 98 ? 5.140 8.664 4.564 1.00 79.12 98 SER A O 1
ATOM 783 N N . TYR A 1 99 ? 6.316 9.439 2.807 1.00 73.25 99 TYR A N 1
ATOM 784 C CA . TYR A 1 99 ? 7.372 10.151 3.512 1.00 73.25 99 TYR A CA 1
ATOM 785 C C . TYR A 1 99 ? 7.483 11.536 2.879 1.00 73.25 99 TYR A C 1
ATOM 787 O O . TYR A 1 99 ? 7.934 11.642 1.739 1.00 73.25 99 TYR A O 1
ATOM 795 N N . GLY A 1 100 ? 6.986 12.575 3.560 1.00 74.75 100 GLY A N 1
ATOM 796 C CA . GLY A 1 100 ? 6.892 13.930 3.015 1.00 74.75 100 GLY A CA 1
ATOM 797 C C . GLY A 1 100 ? 6.386 13.940 1.570 1.00 74.75 100 GLY A C 1
ATOM 798 O O . GLY A 1 100 ? 5.323 13.405 1.260 1.00 74.75 100 GLY A O 1
ATOM 799 N N . ALA A 1 101 ? 7.186 14.497 0.663 1.00 74.94 101 ALA A N 1
ATOM 800 C CA . ALA A 1 101 ? 6.894 14.589 -0.767 1.00 74.94 101 ALA A CA 1
ATOM 801 C C . ALA A 1 101 ? 6.974 13.264 -1.568 1.00 74.94 101 ALA A C 1
ATOM 803 O O . ALA A 1 101 ? 6.872 13.298 -2.796 1.00 74.94 101 ALA A O 1
ATOM 804 N N . VAL A 1 102 ? 7.157 12.105 -0.931 1.00 77.00 102 VAL A N 1
ATOM 805 C CA . VAL A 1 102 ? 7.368 10.818 -1.610 1.00 77.00 102 VAL A CA 1
ATOM 806 C C . VAL A 1 102 ? 6.386 9.753 -1.141 1.00 77.00 102 VAL A C 1
ATOM 808 O O . VAL A 1 102 ? 6.172 9.568 0.049 1.00 77.00 102 VAL A O 1
ATOM 811 N N . GLY A 1 103 ? 5.805 9.014 -2.083 1.00 81.31 103 GLY A N 1
ATOM 812 C CA . GLY A 1 103 ? 5.005 7.820 -1.821 1.00 81.31 103 GLY A CA 1
ATOM 813 C C . GLY A 1 103 ? 5.722 6.569 -2.308 1.00 81.31 103 GLY A C 1
ATOM 814 O O . GLY A 1 103 ? 6.267 6.563 -3.410 1.00 81.31 103 GLY A O 1
ATOM 815 N N . VAL A 1 104 ? 5.698 5.509 -1.510 1.00 81.25 104 VAL A N 1
ATOM 816 C CA . VAL A 1 104 ? 6.281 4.207 -1.837 1.00 81.25 104 VAL A CA 1
ATOM 817 C C . VAL A 1 104 ? 5.205 3.146 -1.679 1.00 81.25 104 VAL A C 1
ATOM 819 O O . VAL A 1 104 ? 4.473 3.147 -0.685 1.00 81.25 104 VAL A O 1
ATOM 822 N N . SER A 1 105 ? 5.111 2.233 -2.642 1.00 86.25 105 SER A N 1
ATOM 823 C CA . SER A 1 105 ? 4.350 1.007 -2.457 1.00 86.25 105 SER A CA 1
ATOM 824 C C . SER A 1 105 ? 5.020 -0.221 -3.050 1.00 86.25 105 SER A C 1
ATOM 826 O O . SER A 1 105 ? 5.657 -0.171 -4.100 1.00 86.25 105 SER A O 1
ATOM 828 N N . PHE A 1 106 ? 4.838 -1.349 -2.376 1.00 85.19 106 PHE A N 1
ATOM 829 C CA . PHE A 1 106 ? 5.212 -2.668 -2.860 1.00 85.19 106 PHE A CA 1
ATOM 830 C C . PHE A 1 106 ? 3.952 -3.473 -3.137 1.00 85.19 106 PHE A C 1
ATOM 832 O O . PHE A 1 106 ? 2.994 -3.407 -2.373 1.00 85.19 106 PHE A O 1
ATOM 839 N N . CYS A 1 107 ? 3.950 -4.247 -4.216 1.00 88.31 107 CYS A N 1
ATOM 840 C CA . CYS A 1 107 ? 2.896 -5.213 -4.483 1.00 88.31 107 CYS A CA 1
ATOM 841 C C . CYS A 1 107 ? 3.509 -6.573 -4.789 1.00 88.31 107 CYS A C 1
ATOM 843 O O . CYS A 1 107 ? 4.267 -6.709 -5.756 1.00 88.31 107 CYS A O 1
ATOM 845 N N . HIS A 1 108 ? 3.136 -7.557 -3.974 1.00 87.56 108 HIS A N 1
ATOM 846 C CA . HIS A 1 108 ? 3.341 -8.969 -4.226 1.00 87.56 108 HIS A CA 1
ATOM 847 C C . HIS A 1 108 ? 2.012 -9.594 -4.659 1.00 87.56 108 HIS A C 1
ATOM 849 O O . HIS A 1 108 ? 1.027 -9.453 -3.946 1.00 87.56 108 HIS A O 1
ATOM 855 N N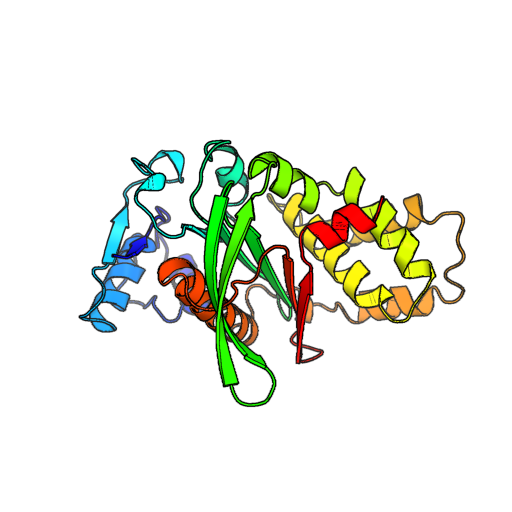 . LEU A 1 109 ? 1.945 -10.270 -5.807 1.00 89.31 109 LEU A N 1
ATOM 856 C CA . LEU A 1 109 ? 0.676 -10.834 -6.298 1.00 89.31 109 LEU A CA 1
ATOM 857 C C . LEU A 1 109 ? 0.374 -12.244 -5.764 1.00 89.31 109 LEU A C 1
ATOM 859 O O . LEU A 1 109 ? -0.683 -12.777 -6.070 1.00 89.31 109 LEU A O 1
ATOM 863 N N . GLY A 1 110 ? 1.272 -12.825 -4.969 1.00 84.19 110 GLY A N 1
ATOM 864 C CA . GLY A 1 110 ? 1.197 -14.222 -4.533 1.00 84.19 110 GLY A CA 1
ATOM 865 C C . GLY A 1 110 ? 2.023 -15.145 -5.433 1.00 84.19 110 GLY A C 1
ATOM 866 O O . GLY A 1 110 ? 2.605 -14.708 -6.428 1.00 84.19 110 GLY A O 1
ATOM 867 N N . SER A 1 111 ? 2.092 -16.423 -5.065 1.00 78.75 111 SER A N 1
ATOM 868 C CA . SER A 1 111 ? 2.811 -17.465 -5.817 1.00 78.75 111 SER A CA 1
ATOM 869 C C . SER A 1 111 ? 2.202 -17.716 -7.204 1.00 78.75 111 SER A C 1
ATOM 871 O O . SER A 1 111 ? 2.920 -17.952 -8.178 1.00 78.75 111 SER A O 1
ATOM 873 N N . SER A 1 112 ? 0.876 -17.608 -7.323 1.00 84.12 112 SER A N 1
ATOM 874 C CA . SER A 1 112 ? 0.162 -17.668 -8.594 1.00 84.12 112 SER A CA 1
ATOM 875 C C . SER A 1 112 ? -0.993 -16.675 -8.623 1.00 84.12 112 SER A C 1
ATOM 877 O O . SER A 1 112 ? -1.878 -16.689 -7.774 1.00 84.12 112 SER A O 1
ATOM 879 N N . TYR A 1 113 ? -1.014 -15.816 -9.638 1.00 89.38 113 TYR A N 1
ATOM 880 C CA . TYR A 1 113 ? -2.062 -14.820 -9.812 1.00 89.38 113 TYR A CA 1
ATOM 881 C C . TYR A 1 113 ? -2.458 -14.690 -11.275 1.00 89.38 113 TYR A C 1
ATOM 883 O O . TYR A 1 113 ? -1.613 -14.563 -12.161 1.00 89.38 113 TYR A O 1
ATOM 891 N N . SER A 1 114 ? -3.761 -14.677 -11.544 1.00 92.12 114 SER A N 1
ATOM 892 C CA . SER A 1 114 ? -4.296 -14.526 -12.897 1.00 92.12 114 SER A CA 1
ATOM 893 C C . SER A 1 114 ? -5.196 -13.306 -13.014 1.00 92.12 114 SER A C 1
ATOM 895 O O . SER A 1 114 ? -6.014 -13.023 -12.140 1.00 92.12 114 SER A O 1
ATOM 897 N N . PHE A 1 115 ? -5.061 -12.606 -14.137 1.00 93.06 115 PHE A N 1
ATOM 898 C CA . PHE A 1 115 ? -5.919 -11.486 -14.505 1.00 93.06 115 PHE A CA 1
ATOM 899 C C . PHE A 1 115 ? -6.202 -11.497 -16.000 1.00 93.06 115 PHE A C 1
ATOM 901 O O . PHE A 1 115 ? -5.497 -12.122 -16.797 1.00 93.06 115 PHE A O 1
ATOM 908 N N . THR A 1 116 ? -7.240 -10.767 -16.378 1.00 93.62 116 THR A N 1
ATOM 909 C CA . THR A 1 116 ? -7.651 -10.590 -17.763 1.00 93.62 116 THR A CA 1
ATOM 910 C C . THR A 1 116 ? -7.516 -9.128 -18.156 1.00 93.62 116 THR A C 1
ATOM 912 O O . THR A 1 116 ? -8.007 -8.242 -17.464 1.00 93.62 116 THR A O 1
ATOM 915 N N . GLU A 1 117 ? -6.863 -8.860 -19.280 1.00 92.25 117 GLU A N 1
ATOM 916 C CA . GLU A 1 117 ? -6.735 -7.526 -19.861 1.00 92.25 117 GLU A CA 1
ATOM 917 C C . GLU A 1 117 ? -7.316 -7.492 -21.277 1.00 92.25 117 GLU A C 1
ATOM 919 O O . GLU A 1 117 ? -7.206 -8.456 -22.036 1.00 92.25 117 GLU A O 1
ATOM 924 N N . THR A 1 118 ? -7.932 -6.369 -21.640 1.00 89.19 118 THR A N 1
ATOM 925 C CA . THR A 1 118 ? -8.375 -6.109 -23.013 1.00 89.19 118 THR A CA 1
ATOM 926 C C . THR A 1 118 ? -7.327 -5.248 -23.700 1.00 89.19 118 THR A C 1
ATOM 928 O O . THR A 1 118 ? -7.079 -4.112 -23.295 1.00 89.19 118 THR A O 1
ATOM 931 N N . LEU A 1 119 ? -6.705 -5.793 -24.740 1.00 86.81 119 LEU A N 1
ATOM 932 C CA . LEU A 1 119 ? -5.715 -5.111 -25.564 1.00 86.81 119 LEU A CA 1
ATOM 933 C C . LEU A 1 119 ? -6.372 -4.657 -26.866 1.00 86.81 119 LEU A C 1
ATOM 935 O O . LEU A 1 119 ? -7.078 -5.433 -27.507 1.00 86.81 119 LEU A O 1
ATOM 939 N N . LYS A 1 120 ? -6.103 -3.420 -27.288 1.00 85.44 120 LYS A N 1
ATOM 940 C CA . LYS A 1 120 ? -6.473 -2.947 -28.626 1.00 85.44 120 LYS A CA 1
ATOM 941 C C . LYS A 1 120 ? -5.350 -3.263 -29.600 1.00 85.44 120 LYS A C 1
ATOM 943 O O . LYS A 1 120 ? -4.291 -2.644 -29.536 1.00 85.44 120 LYS A O 1
ATOM 948 N N . ILE A 1 121 ? -5.593 -4.209 -30.499 1.00 82.62 121 ILE A N 1
ATOM 949 C CA . ILE A 1 121 ? -4.679 -4.561 -31.590 1.00 82.62 121 ILE A CA 1
ATOM 950 C C . ILE A 1 121 ? -5.447 -4.358 -32.893 1.00 82.62 121 ILE A C 1
ATOM 952 O O . ILE A 1 121 ? -6.531 -4.911 -33.063 1.00 82.62 121 ILE A O 1
ATOM 956 N N . ASP A 1 122 ? -4.928 -3.512 -33.784 1.00 85.12 122 ASP A N 1
ATOM 957 C CA . ASP A 1 122 ? -5.541 -3.198 -35.084 1.00 85.12 122 ASP A CA 1
ATOM 958 C C . ASP A 1 122 ? -7.029 -2.797 -34.996 1.00 85.12 122 ASP A C 1
ATOM 960 O O . ASP A 1 122 ? -7.870 -3.250 -35.775 1.00 85.12 122 ASP A O 1
ATOM 964 N N . ASN A 1 123 ? -7.368 -1.948 -34.016 1.00 84.44 123 ASN A N 1
ATOM 965 C CA . ASN A 1 123 ? -8.736 -1.495 -33.708 1.00 84.44 123 ASN A CA 1
ATOM 966 C C . ASN A 1 123 ? -9.732 -2.612 -33.340 1.00 84.44 123 ASN A C 1
ATOM 968 O O . ASN A 1 123 ? -10.940 -2.371 -33.329 1.00 84.44 123 ASN A O 1
ATOM 972 N N . LYS A 1 124 ? -9.249 -3.813 -33.008 1.00 84.12 124 LYS A N 1
ATOM 973 C CA . LYS A 1 124 ? -10.049 -4.894 -32.429 1.00 84.12 124 LYS A CA 1
ATOM 974 C C . LYS A 1 124 ? -9.679 -5.091 -30.966 1.00 84.12 124 LYS A C 1
ATOM 976 O O . LYS A 1 124 ? -8.502 -5.061 -30.601 1.00 84.12 124 LYS A O 1
ATOM 981 N N . ASP A 1 125 ? -10.698 -5.311 -30.146 1.00 86.50 125 ASP A N 1
ATOM 982 C CA . ASP A 1 125 ? -10.519 -5.671 -28.747 1.00 86.50 125 ASP A CA 1
ATOM 983 C C . ASP A 1 125 ? -10.171 -7.159 -28.662 1.00 86.50 125 ASP A C 1
ATOM 985 O O . ASP A 1 125 ? -10.928 -8.024 -29.107 1.00 86.50 125 ASP A O 1
ATOM 989 N N . MET A 1 126 ? -9.000 -7.455 -28.107 1.00 88.62 126 MET A N 1
ATOM 990 C CA . MET A 1 126 ? -8.549 -8.809 -27.828 1.00 88.62 126 MET A CA 1
ATOM 991 C C . MET A 1 126 ? -8.435 -8.988 -26.320 1.00 88.62 126 MET A C 1
ATOM 993 O O . MET A 1 126 ? -7.643 -8.320 -25.656 1.00 88.62 126 MET A O 1
ATOM 997 N N . THR A 1 127 ? -9.219 -9.913 -25.781 1.00 90.94 127 THR A N 1
ATOM 998 C CA . THR A 1 127 ? -9.138 -10.305 -24.376 1.00 90.94 127 THR A CA 1
ATOM 999 C C . THR A 1 127 ? -7.998 -11.298 -24.190 1.00 90.94 127 THR A C 1
ATOM 1001 O O . THR A 1 127 ? -7.947 -12.331 -24.857 1.00 90.94 127 THR A O 1
ATOM 1004 N N . LYS A 1 128 ? -7.080 -10.990 -23.278 1.00 91.44 128 LYS A N 1
ATOM 1005 C CA . LYS A 1 128 ? -5.941 -11.835 -22.928 1.00 91.44 128 LYS A CA 1
ATOM 1006 C C . LYS A 1 128 ? -5.970 -12.131 -21.436 1.00 91.44 128 LYS A C 1
ATOM 1008 O O . LYS A 1 128 ? -5.967 -11.212 -20.623 1.00 91.44 128 LYS A O 1
ATOM 1013 N N . THR A 1 129 ? -5.927 -13.409 -21.081 1.00 92.94 129 THR A N 1
ATOM 1014 C CA . THR A 1 129 ? -5.678 -13.840 -19.703 1.00 92.94 129 THR A CA 1
ATOM 1015 C C . THR A 1 129 ? -4.183 -14.069 -19.519 1.00 92.94 129 THR A C 1
ATOM 1017 O O . THR A 1 129 ? -3.554 -14.786 -20.298 1.00 92.94 129 THR A O 1
ATOM 1020 N N . THR A 1 130 ? -3.609 -13.437 -18.502 1.00 89.25 130 THR A N 1
ATOM 1021 C CA . THR A 1 130 ? -2.202 -13.577 -18.127 1.00 89.25 130 THR A CA 1
ATOM 1022 C C . THR A 1 130 ? -2.128 -14.227 -16.753 1.00 89.25 130 THR A C 1
ATOM 1024 O O . THR A 1 130 ? -2.869 -13.852 -15.846 1.00 89.25 130 THR A O 1
ATOM 1027 N N . ILE A 1 131 ? -1.224 -15.195 -16.612 1.00 87.75 131 ILE A N 1
ATOM 1028 C CA . ILE A 1 131 ? -0.925 -15.867 -15.348 1.00 87.75 131 ILE A CA 1
ATOM 1029 C C . ILE A 1 131 ? 0.492 -15.460 -14.948 1.00 87.75 131 ILE A C 1
ATOM 1031 O O . ILE A 1 131 ? 1.446 -15.712 -15.688 1.00 87.75 131 ILE A O 1
ATOM 1035 N N . TYR A 1 132 ? 0.614 -14.798 -13.804 1.00 82.50 132 TYR A N 1
ATOM 1036 C CA . TYR A 1 132 ? 1.874 -14.606 -13.108 1.00 82.50 132 TYR A CA 1
ATOM 1037 C C . TYR A 1 132 ? 2.097 -15.799 -12.194 1.00 82.50 132 TYR A C 1
ATOM 1039 O O . TYR A 1 132 ? 1.255 -16.094 -11.355 1.00 82.50 132 TYR A O 1
ATOM 1047 N N . ASN A 1 133 ? 3.233 -16.460 -12.367 1.00 79.94 133 ASN A N 1
ATOM 1048 C CA . ASN A 1 133 ? 3.733 -17.432 -11.412 1.00 79.94 133 ASN A CA 1
ATOM 1049 C C . ASN A 1 133 ? 5.030 -16.860 -10.865 1.00 79.94 133 ASN A C 1
ATOM 1051 O O . ASN A 1 133 ? 5.969 -16.648 -11.641 1.00 79.94 133 ASN A O 1
ATOM 1055 N N . ASP A 1 134 ? 5.063 -16.580 -9.570 1.00 70.50 134 ASP A N 1
ATOM 1056 C CA . ASP A 1 134 ? 6.304 -16.270 -8.884 1.00 70.50 134 ASP A CA 1
ATOM 1057 C C . ASP A 1 134 ? 6.706 -17.465 -8.029 1.00 70.50 134 ASP A C 1
ATOM 1059 O O . ASP A 1 134 ? 5.928 -17.998 -7.243 1.00 70.50 134 ASP A O 1
ATOM 1063 N N . SER A 1 135 ? 7.936 -17.921 -8.227 1.00 57.25 135 SER A N 1
ATOM 1064 C CA . SER A 1 135 ? 8.500 -19.018 -7.452 1.00 57.25 135 SER A CA 1
ATOM 1065 C C . SER A 1 135 ? 9.025 -18.559 -6.093 1.00 57.25 135 SER A C 1
ATOM 1067 O O . SER A 1 135 ? 9.453 -19.403 -5.311 1.00 57.25 135 SER A O 1
ATOM 1069 N N . LYS A 1 136 ? 9.102 -17.244 -5.842 1.00 67.81 136 LYS A N 1
ATOM 1070 C CA . LYS A 1 136 ? 9.666 -16.700 -4.608 1.00 67.81 136 LYS A CA 1
ATOM 1071 C C . LYS A 1 136 ? 8.579 -16.516 -3.545 1.00 67.81 136 LYS A C 1
ATOM 1073 O O . LYS A 1 136 ? 7.614 -15.799 -3.800 1.00 67.81 136 LYS A O 1
ATOM 1078 N N . PRO A 1 137 ? 8.759 -17.098 -2.347 1.00 68.62 137 PRO A N 1
ATOM 1079 C CA . PRO A 1 137 ? 7.980 -16.741 -1.171 1.00 68.62 137 PRO A CA 1
ATOM 1080 C C . PRO A 1 137 ? 8.000 -15.232 -0.929 1.00 68.62 137 PRO A C 1
ATOM 1082 O O . PRO A 1 137 ? 9.008 -14.564 -1.184 1.00 68.62 137 PRO A O 1
ATOM 1085 N N . ILE A 1 138 ? 6.912 -14.696 -0.376 1.00 70.00 138 ILE A N 1
ATOM 1086 C CA . ILE A 1 138 ? 6.809 -13.260 -0.101 1.00 70.00 138 ILE A CA 1
ATOM 1087 C C . ILE A 1 138 ? 7.939 -12.761 0.808 1.00 70.00 138 ILE A C 1
ATOM 1089 O O . ILE A 1 138 ? 8.457 -11.671 0.592 1.00 70.00 138 ILE A O 1
ATOM 1093 N N . GLN A 1 139 ? 8.371 -13.575 1.772 1.00 70.00 139 GLN A N 1
ATOM 1094 C CA . GLN A 1 139 ? 9.478 -13.246 2.669 1.00 70.00 139 GLN A CA 1
ATOM 1095 C C . GLN A 1 139 ? 10.784 -13.051 1.888 1.00 70.00 139 GLN A C 1
ATOM 1097 O O . GLN A 1 139 ? 11.410 -11.999 1.999 1.00 70.00 139 GLN A O 1
ATOM 1102 N N . ASP A 1 140 ? 11.134 -13.992 1.007 1.00 71.00 140 ASP A N 1
ATOM 1103 C CA . ASP A 1 140 ? 12.317 -13.894 0.145 1.00 71.00 140 ASP A CA 1
ATOM 1104 C C . ASP A 1 140 ? 12.234 -12.694 -0.803 1.00 71.00 140 ASP A C 1
ATOM 1106 O O . ASP A 1 140 ? 13.236 -12.034 -1.085 1.00 71.00 140 ASP A O 1
ATOM 1110 N N . TRP A 1 141 ? 11.039 -12.398 -1.317 1.00 72.19 141 TRP A N 1
ATOM 1111 C CA . TRP A 1 141 ? 10.802 -11.234 -2.163 1.00 72.19 141 TRP A CA 1
ATOM 1112 C C . TRP A 1 141 ? 11.019 -9.929 -1.390 1.00 72.19 141 TRP A C 1
ATOM 1114 O O . TRP A 1 141 ? 11.698 -9.026 -1.876 1.00 72.19 141 TRP A O 1
ATOM 1124 N N . MET A 1 142 ? 10.507 -9.850 -0.165 1.00 68.81 142 MET A N 1
ATOM 1125 C CA . MET A 1 142 ? 10.640 -8.691 0.716 1.00 68.81 142 MET A CA 1
ATOM 1126 C C . MET A 1 142 ? 12.085 -8.490 1.167 1.00 68.81 142 MET A C 1
ATOM 1128 O O . MET A 1 142 ? 12.618 -7.389 1.038 1.00 68.81 142 MET A O 1
ATOM 1132 N N . GLU A 1 143 ? 12.766 -9.556 1.593 1.00 68.44 143 GLU A N 1
ATOM 1133 C CA . GLU A 1 143 ? 14.204 -9.530 1.868 1.00 68.44 143 GLU A CA 1
ATOM 1134 C C . GLU A 1 143 ? 15.005 -9.099 0.637 1.00 68.44 143 GLU A C 1
ATOM 1136 O O . GLU A 1 143 ? 15.995 -8.377 0.754 1.00 68.44 143 GLU A O 1
ATOM 1141 N N . HIS A 1 144 ? 14.587 -9.504 -0.563 1.00 67.94 144 HIS A N 1
ATOM 1142 C CA . HIS A 1 144 ? 15.263 -9.119 -1.795 1.00 67.94 144 HIS A CA 1
ATOM 1143 C C . HIS A 1 144 ? 15.151 -7.620 -2.096 1.00 67.94 144 HIS A C 1
ATOM 1145 O O . HIS A 1 144 ? 16.135 -7.027 -2.542 1.00 67.94 144 HIS A O 1
ATOM 1151 N N . TRP A 1 145 ? 13.994 -7.006 -1.840 1.00 63.47 145 TRP A N 1
ATOM 1152 C CA . TRP A 1 145 ? 13.802 -5.563 -2.009 1.00 63.47 145 TRP A CA 1
ATOM 1153 C C . TRP A 1 145 ? 14.431 -4.736 -0.889 1.00 63.47 145 TRP A C 1
ATOM 1155 O O . TRP A 1 145 ? 14.833 -3.607 -1.144 1.00 63.47 145 TRP A O 1
ATOM 1165 N N . LEU A 1 146 ? 14.524 -5.275 0.329 1.00 60.25 146 LEU A N 1
ATOM 1166 C CA . LEU A 1 146 ? 14.852 -4.495 1.527 1.00 60.25 146 LEU A CA 1
ATOM 1167 C C . LEU A 1 146 ? 16.220 -4.816 2.136 1.00 60.25 146 LEU A C 1
ATOM 1169 O O . LEU A 1 146 ? 16.649 -4.155 3.077 1.00 60.25 146 LEU A O 1
ATOM 1173 N N . SER A 1 147 ? 16.947 -5.794 1.593 1.00 61.34 147 SER A N 1
ATOM 1174 C CA . SER A 1 147 ? 18.329 -6.057 1.990 1.00 61.34 147 SER A CA 1
ATOM 1175 C C . SER A 1 147 ? 19.266 -4.995 1.414 1.00 61.34 147 SER A C 1
ATOM 1177 O O . SER A 1 147 ? 19.773 -5.118 0.295 1.00 61.34 147 SER A O 1
ATOM 1179 N N . PHE A 1 148 ? 19.530 -3.971 2.222 1.00 52.22 148 PHE A N 1
ATOM 1180 C CA . PHE A 1 148 ? 20.457 -2.877 1.942 1.00 52.22 148 PHE A CA 1
ATOM 1181 C C . PHE A 1 148 ? 21.826 -3.355 1.422 1.00 52.22 148 PHE A C 1
ATOM 1183 O O . PHE A 1 148 ? 22.265 -2.936 0.348 1.00 52.22 148 PHE A O 1
ATOM 1190 N N . ASP A 1 149 ? 22.450 -4.318 2.105 1.00 51.41 149 ASP A N 1
ATOM 1191 C CA . ASP A 1 149 ? 23.777 -4.851 1.755 1.00 51.41 149 ASP A CA 1
ATOM 1192 C C . ASP A 1 149 ? 23.822 -5.551 0.388 1.00 51.41 149 ASP A C 1
ATOM 1194 O O . ASP A 1 149 ? 24.865 -5.598 -0.269 1.00 51.41 149 ASP A O 1
ATOM 1198 N N . LYS A 1 150 ? 22.690 -6.102 -0.066 1.00 55.34 150 LYS A N 1
ATOM 1199 C CA . LYS A 1 150 ? 22.578 -6.783 -1.365 1.00 55.34 150 LYS A CA 1
ATOM 1200 C C . LYS A 1 150 ? 22.143 -5.830 -2.480 1.00 55.34 150 LYS A C 1
ATOM 1202 O O . LYS A 1 150 ? 22.536 -6.023 -3.635 1.00 55.34 150 LYS A O 1
ATOM 1207 N N . PHE A 1 151 ? 21.321 -4.840 -2.145 1.00 57.38 151 PHE A N 1
ATOM 1208 C CA . PHE A 1 151 ? 20.606 -3.984 -3.087 1.00 57.38 151 PHE A CA 1
ATOM 1209 C C . PHE A 1 151 ? 21.375 -2.701 -3.419 1.00 57.38 151 PHE A C 1
ATOM 1211 O O . PHE A 1 151 ? 21.608 -2.393 -4.594 1.00 57.38 151 PHE A O 1
ATOM 1218 N N . THR A 1 152 ? 21.839 -1.991 -2.392 1.00 54.72 152 THR A N 1
ATOM 1219 C CA . THR A 1 152 ? 22.434 -0.657 -2.507 1.00 54.72 152 THR A CA 1
ATOM 1220 C C . THR A 1 152 ? 23.708 -0.661 -3.360 1.00 54.72 152 THR A C 1
ATOM 1222 O O . THR A 1 152 ? 23.745 0.064 -4.353 1.00 54.72 152 THR A O 1
ATOM 1225 N N . PRO A 1 153 ? 24.718 -1.528 -3.147 1.00 54.28 153 PRO A N 1
ATOM 1226 C CA . PRO A 1 153 ? 25.930 -1.511 -3.977 1.00 54.28 153 PRO A CA 1
ATOM 1227 C C . PRO A 1 153 ? 25.661 -1.701 -5.484 1.00 54.28 153 PRO A C 1
ATOM 1229 O O . PRO A 1 153 ? 26.309 -1.072 -6.324 1.00 54.28 153 PRO A O 1
ATOM 1232 N N . LYS A 1 154 ? 24.680 -2.541 -5.847 1.00 59.19 154 LYS A N 1
ATOM 1233 C CA . LYS A 1 154 ? 24.342 -2.851 -7.247 1.00 59.19 154 LYS A CA 1
ATOM 1234 C C . LYS A 1 154 ? 23.583 -1.719 -7.922 1.00 59.19 154 LYS A C 1
ATOM 1236 O O . LYS A 1 154 ? 23.919 -1.352 -9.048 1.00 59.19 154 LYS A O 1
ATOM 1241 N N . LEU A 1 155 ? 22.601 -1.142 -7.236 1.00 57.69 155 LEU A N 1
ATOM 1242 C CA . LEU A 1 155 ? 21.837 -0.007 -7.741 1.00 57.69 155 LEU A CA 1
ATOM 1243 C C . LEU A 1 155 ? 22.750 1.215 -7.943 1.00 57.69 155 LEU A C 1
ATOM 1245 O O . LEU A 1 155 ? 22.775 1.815 -9.019 1.00 57.69 155 LEU A O 1
ATOM 1249 N N . LEU A 1 156 ? 23.609 1.491 -6.956 1.00 54.12 156 LEU A N 1
ATOM 1250 C CA . LEU A 1 156 ? 24.580 2.583 -6.998 1.00 54.12 156 LEU A CA 1
ATOM 1251 C C . LEU A 1 156 ? 25.649 2.406 -8.092 1.00 54.12 156 LEU A C 1
ATOM 1253 O O . LEU A 1 156 ? 26.133 3.390 -8.646 1.00 54.12 156 LEU A O 1
ATOM 1257 N N . SER A 1 157 ? 25.979 1.173 -8.490 1.00 55.62 157 SER A N 1
ATOM 1258 C CA . SER A 1 157 ? 26.894 0.933 -9.618 1.00 55.62 157 SER A CA 1
ATOM 1259 C C . SER A 1 157 ? 26.338 1.405 -10.976 1.00 55.62 157 SER A C 1
ATOM 1261 O O . SER A 1 157 ? 27.116 1.756 -11.864 1.00 55.62 157 SER A O 1
ATOM 1263 N N . ARG A 1 158 ? 25.005 1.473 -11.141 1.00 50.88 158 ARG A N 1
ATOM 1264 C CA . ARG A 1 158 ? 24.327 1.953 -12.365 1.00 50.88 158 ARG A CA 1
ATOM 1265 C C . ARG A 1 158 ? 24.052 3.452 -12.381 1.00 50.88 158 ARG A C 1
ATOM 1267 O O . ARG A 1 158 ? 23.986 4.030 -13.469 1.00 50.88 158 ARG A O 1
ATOM 1274 N N . VAL A 1 159 ? 23.988 4.084 -11.208 1.00 50.53 159 VAL A N 1
ATOM 1275 C CA . VAL A 1 159 ? 24.013 5.551 -11.045 1.00 50.53 159 VAL A CA 1
ATOM 1276 C C . VAL A 1 159 ? 25.216 6.151 -11.798 1.00 50.53 159 VAL A C 1
ATOM 1278 O O . VAL A 1 159 ? 25.112 7.239 -12.352 1.00 50.53 159 VAL A O 1
ATOM 1281 N N . ARG A 1 160 ? 26.310 5.386 -11.961 1.00 48.50 160 ARG A N 1
ATOM 1282 C CA . ARG A 1 160 ? 27.512 5.765 -12.728 1.00 48.50 160 ARG A CA 1
ATOM 1283 C C . ARG A 1 160 ? 27.302 6.005 -14.230 1.00 48.50 160 ARG A C 1
ATOM 1285 O O . ARG A 1 160 ? 28.215 6.518 -14.864 1.00 48.50 160 ARG A O 1
ATOM 1292 N N . VAL A 1 161 ? 26.178 5.592 -14.836 1.00 42.84 161 VAL A N 1
ATOM 1293 C CA . VAL A 1 161 ? 26.121 5.441 -16.307 1.00 42.84 161 VAL A CA 1
ATOM 1294 C C . VAL A 1 161 ? 25.064 6.305 -17.020 1.00 42.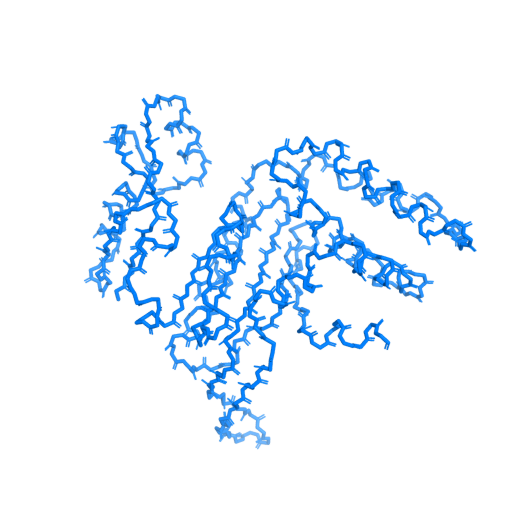84 161 VAL A C 1
ATOM 1296 O O . VAL A 1 161 ? 25.238 6.553 -18.212 1.00 42.84 161 VAL A O 1
ATOM 1299 N N . LYS A 1 162 ? 23.979 6.803 -16.388 1.00 49.03 162 LYS A N 1
ATOM 1300 C CA . LYS A 1 162 ? 22.917 7.571 -17.105 1.00 49.03 162 LYS A CA 1
ATOM 1301 C C . LYS A 1 162 ? 22.121 8.559 -16.230 1.00 49.03 162 LYS A C 1
ATOM 1303 O O . LYS A 1 162 ? 22.001 8.367 -15.029 1.00 49.03 162 LYS A O 1
ATOM 1308 N N . LYS A 1 163 ? 21.411 9.500 -16.886 1.00 45.38 163 LYS A N 1
ATOM 1309 C CA . LYS A 1 163 ? 20.363 10.431 -16.371 1.00 45.38 163 LYS A CA 1
ATOM 1310 C C . LYS A 1 163 ? 19.308 9.849 -15.390 1.00 45.38 163 LYS A C 1
ATOM 1312 O O . LYS A 1 163 ? 18.546 10.627 -14.839 1.00 45.38 163 LYS A O 1
ATOM 1317 N N . LYS A 1 164 ? 19.241 8.523 -15.190 1.00 51.78 164 LYS A N 1
ATOM 1318 C CA . LYS A 1 164 ? 18.338 7.810 -14.251 1.00 51.78 164 LYS A CA 1
ATOM 1319 C C . LYS A 1 164 ? 18.921 7.614 -12.834 1.00 51.78 164 LYS A C 1
ATOM 1321 O O . LYS A 1 164 ? 18.287 7.025 -11.969 1.00 51.78 164 LYS A O 1
ATOM 1326 N N . ALA A 1 165 ? 20.130 8.122 -12.603 1.00 55.91 165 ALA A N 1
ATOM 1327 C CA . ALA A 1 165 ? 20.889 8.052 -11.356 1.00 55.91 165 ALA A CA 1
ATOM 1328 C C . ALA A 1 165 ? 20.136 8.555 -10.108 1.00 55.91 165 ALA A C 1
ATOM 1330 O O . ALA A 1 165 ? 20.273 7.984 -9.027 1.00 55.91 165 ALA A O 1
ATOM 1331 N N . LYS A 1 166 ? 19.331 9.613 -10.261 1.00 54.59 166 LYS A N 1
ATOM 1332 C CA . LYS A 1 166 ? 18.638 10.280 -9.153 1.00 54.59 166 LYS A CA 1
ATOM 1333 C C . LYS A 1 166 ? 17.518 9.426 -8.566 1.00 54.59 166 LYS A C 1
ATOM 1335 O O . LYS A 1 166 ? 17.381 9.349 -7.350 1.00 54.59 166 LYS A O 1
ATOM 1340 N N . GLU A 1 167 ? 16.715 8.786 -9.414 1.00 56.34 167 GLU A N 1
ATOM 1341 C CA . GLU A 1 167 ? 15.572 8.011 -8.930 1.00 56.34 167 GLU A CA 1
ATOM 1342 C C . GLU A 1 167 ? 16.027 6.707 -8.289 1.00 56.34 167 GLU A C 1
ATOM 1344 O O . GLU A 1 167 ? 15.535 6.372 -7.222 1.00 56.34 167 GLU A O 1
ATOM 1349 N N . ASP A 1 168 ? 17.017 6.035 -8.877 1.00 57.41 168 ASP A N 1
ATOM 1350 C CA . ASP A 1 168 ? 17.665 4.875 -8.264 1.00 57.41 168 ASP A CA 1
ATOM 1351 C C . ASP A 1 168 ? 18.266 5.249 -6.890 1.00 57.41 168 ASP A C 1
ATOM 1353 O O . ASP A 1 168 ? 18.052 4.553 -5.902 1.00 57.41 168 ASP A O 1
ATOM 1357 N N . PHE A 1 169 ? 18.928 6.401 -6.761 1.00 57.91 169 PHE A N 1
ATOM 1358 C CA . PHE A 1 169 ? 19.431 6.863 -5.463 1.00 57.91 169 PHE A CA 1
ATOM 1359 C C . PHE A 1 169 ? 18.312 7.117 -4.434 1.00 57.91 169 PHE A C 1
ATOM 1361 O O . PHE A 1 169 ? 18.429 6.699 -3.285 1.00 57.91 169 PHE A O 1
ATOM 1368 N N . ILE A 1 170 ? 17.203 7.742 -4.846 1.00 60.53 170 ILE A N 1
ATOM 1369 C CA . ILE A 1 170 ? 16.027 7.961 -3.988 1.00 60.53 170 ILE A CA 1
ATOM 1370 C C . ILE A 1 170 ? 15.395 6.623 -3.575 1.00 60.53 170 ILE A C 1
ATOM 1372 O O . ILE A 1 170 ? 15.080 6.444 -2.403 1.00 60.53 170 ILE A O 1
ATOM 1376 N N . VAL A 1 171 ? 15.262 5.663 -4.500 1.00 61.34 171 VAL A N 1
ATOM 1377 C CA . VAL A 1 171 ? 14.800 4.293 -4.212 1.00 61.34 171 VAL A CA 1
ATOM 1378 C C . VAL A 1 171 ? 15.665 3.666 -3.120 1.00 61.34 171 VAL A C 1
ATOM 1380 O O . VAL A 1 171 ? 15.133 3.158 -2.137 1.00 61.34 171 VAL A O 1
ATOM 1383 N N . ALA A 1 172 ? 16.991 3.718 -3.281 1.00 58.91 172 ALA A N 1
ATOM 1384 C CA . ALA A 1 172 ? 17.932 3.163 -2.316 1.00 58.91 172 ALA A CA 1
ATOM 1385 C C . ALA A 1 172 ? 17.819 3.851 -0.952 1.00 58.91 172 ALA A C 1
ATOM 1387 O O . ALA A 1 172 ? 17.710 3.162 0.057 1.00 58.91 172 ALA A O 1
ATOM 1388 N N . LEU A 1 173 ? 17.778 5.185 -0.910 1.00 60.03 173 LEU A N 1
ATOM 1389 C CA . LEU A 1 173 ? 17.666 5.948 0.334 1.00 60.03 173 LEU A CA 1
ATOM 1390 C C . LEU A 1 173 ? 16.359 5.641 1.080 1.00 60.03 173 LEU A C 1
ATOM 1392 O O . LEU A 1 173 ? 16.380 5.423 2.288 1.00 60.03 173 LEU A O 1
ATOM 1396 N N . LEU A 1 174 ? 15.236 5.547 0.366 1.00 62.28 174 LEU A N 1
ATOM 1397 C CA . LEU A 1 174 ? 13.941 5.204 0.958 1.00 62.28 174 LEU A CA 1
ATOM 1398 C C . LEU A 1 174 ? 13.902 3.766 1.453 1.00 62.28 174 LEU A C 1
ATOM 1400 O O . LEU A 1 174 ? 13.408 3.528 2.545 1.00 62.28 174 LEU A O 1
ATOM 1404 N N . ILE A 1 175 ? 14.424 2.814 0.677 1.00 60.25 175 ILE A N 1
ATOM 1405 C CA . ILE A 1 175 ? 14.507 1.407 1.085 1.00 60.25 175 ILE A CA 1
ATOM 1406 C C . ILE A 1 175 ? 15.370 1.259 2.336 1.00 60.25 175 ILE A C 1
ATOM 1408 O O . ILE A 1 175 ? 14.974 0.541 3.246 1.00 60.25 175 ILE A O 1
ATOM 1412 N N . THR A 1 176 ? 16.486 1.986 2.409 1.00 56.38 176 THR A N 1
ATOM 1413 C CA . THR A 1 176 ? 17.360 2.012 3.592 1.00 56.38 176 THR A CA 1
ATOM 1414 C C . THR A 1 176 ? 16.621 2.569 4.796 1.00 56.38 176 THR A C 1
ATOM 1416 O O . THR A 1 176 ? 16.586 1.947 5.854 1.00 56.38 176 THR A O 1
ATOM 1419 N N . PHE A 1 177 ? 15.940 3.703 4.608 1.00 57.84 177 PHE A N 1
ATOM 1420 C CA . PHE A 1 177 ? 15.127 4.288 5.658 1.00 57.84 177 PHE A CA 1
ATOM 1421 C C . PHE A 1 177 ? 14.042 3.315 6.121 1.00 57.84 177 PHE A C 1
ATOM 1423 O O . PHE A 1 177 ? 13.863 3.113 7.313 1.00 57.84 177 PHE A O 1
ATOM 1430 N N . ILE A 1 178 ? 13.355 2.650 5.196 1.00 57.44 178 ILE A N 1
ATOM 1431 C CA . ILE A 1 178 ? 12.334 1.641 5.489 1.00 57.44 178 ILE A CA 1
ATOM 1432 C C . ILE A 1 178 ? 12.921 0.442 6.253 1.00 57.44 178 ILE A C 1
ATOM 1434 O O . ILE A 1 178 ? 12.290 -0.022 7.198 1.00 57.44 178 ILE A O 1
ATOM 1438 N N . SER A 1 179 ? 14.102 -0.056 5.875 1.00 55.84 179 SER A N 1
ATOM 1439 C CA . SER A 1 179 ? 14.729 -1.217 6.521 1.00 55.84 179 SER A CA 1
ATOM 1440 C C . SER A 1 179 ? 15.274 -0.913 7.919 1.00 55.84 179 SER A C 1
ATOM 1442 O O . SER A 1 179 ? 15.339 -1.813 8.752 1.00 55.84 179 SER A O 1
ATOM 1444 N N . GLU A 1 180 ? 15.652 0.340 8.178 1.00 51.50 180 GLU A N 1
ATOM 1445 C CA . GLU A 1 180 ? 16.315 0.777 9.415 1.00 51.50 180 GLU A CA 1
ATOM 1446 C C . GLU A 1 180 ? 15.368 1.508 10.388 1.00 51.50 180 GLU A C 1
ATOM 1448 O O . GLU A 1 180 ? 15.630 1.576 11.589 1.00 51.50 180 GLU A O 1
ATOM 1453 N N . SER A 1 181 ? 14.220 2.009 9.917 1.00 48.03 181 SER A N 1
ATOM 1454 C CA . SER A 1 181 ? 13.254 2.789 10.713 1.00 48.03 181 SER A CA 1
ATOM 1455 C C . SER A 1 181 ? 12.336 1.951 11.616 1.00 48.03 181 SER A C 1
ATOM 1457 O O . SER A 1 181 ? 11.151 2.244 11.760 1.00 48.03 181 SER A O 1
ATOM 1459 N N . GLN A 1 182 ? 12.903 0.989 12.349 1.00 51.28 182 GLN A N 1
ATOM 1460 C CA . GLN A 1 182 ? 12.359 0.582 13.653 1.00 51.28 182 GLN A CA 1
ATOM 1461 C C . GLN A 1 182 ? 12.896 1.497 14.775 1.00 51.28 182 GLN A C 1
ATOM 1463 O O . GLN A 1 182 ? 13.347 1.021 15.813 1.00 51.28 182 GLN A O 1
ATOM 1468 N N . GLY A 1 183 ? 12.870 2.822 14.562 1.00 44.38 183 GLY A N 1
ATOM 1469 C CA . GLY A 1 183 ? 13.225 3.818 15.587 1.00 44.38 183 GLY A CA 1
ATOM 1470 C C . GLY A 1 183 ? 14.524 4.606 15.381 1.00 44.38 183 GLY A C 1
ATOM 1471 O O . GLY A 1 183 ? 14.981 5.241 16.326 1.00 44.38 183 GLY A O 1
ATOM 1472 N N . ILE A 1 184 ? 15.123 4.593 14.186 1.00 44.50 184 ILE A N 1
ATOM 1473 C CA . ILE A 1 184 ? 16.287 5.439 13.872 1.00 44.50 184 ILE A CA 1
ATOM 1474 C C . ILE A 1 184 ? 15.833 6.849 13.460 1.00 44.50 184 ILE A C 1
ATOM 1476 O O . ILE A 1 184 ? 14.914 7.002 12.651 1.00 44.50 184 ILE A O 1
ATOM 1480 N N . ASP A 1 185 ? 16.490 7.871 14.020 1.00 52.16 185 ASP A N 1
ATOM 1481 C CA . ASP A 1 185 ? 16.333 9.271 13.618 1.00 52.16 185 ASP A CA 1
ATOM 1482 C C . ASP A 1 185 ? 16.732 9.442 12.138 1.00 52.16 185 ASP A C 1
ATOM 1484 O O . ASP A 1 185 ? 17.719 8.889 11.650 1.00 52.16 185 ASP A O 1
ATOM 1488 N N . LEU A 1 186 ? 15.951 10.216 11.392 1.00 52.62 186 LEU A N 1
ATOM 1489 C CA . LEU A 1 186 ? 16.130 10.463 9.962 1.00 52.62 186 LEU A CA 1
ATOM 1490 C C . LEU A 1 186 ? 17.493 11.080 9.621 1.00 52.62 186 LEU A C 1
ATOM 1492 O O . LEU A 1 186 ? 18.019 10.828 8.532 1.00 52.62 186 LEU A O 1
ATOM 1496 N N . SER A 1 187 ? 18.078 11.864 10.532 1.00 55.06 187 SER A N 1
ATOM 1497 C CA . SER A 1 187 ? 19.441 12.391 10.372 1.00 55.06 187 SER A CA 1
ATOM 1498 C C . SER A 1 187 ? 20.487 11.281 10.302 1.00 55.06 187 SER A C 1
ATOM 1500 O O . SER A 1 187 ? 21.445 11.362 9.523 1.00 55.06 187 SER A O 1
ATOM 1502 N N . ASP A 1 188 ? 20.275 10.225 11.078 1.00 57.06 188 ASP A N 1
ATOM 1503 C CA . ASP A 1 188 ? 21.205 9.115 11.217 1.00 57.06 188 ASP A CA 1
ATOM 1504 C C . ASP A 1 188 ? 21.076 8.174 10.019 1.00 57.06 188 ASP A C 1
ATOM 1506 O O . ASP A 1 188 ? 22.088 7.787 9.439 1.00 57.06 188 ASP A O 1
ATOM 1510 N N . ALA A 1 189 ? 19.849 7.912 9.556 1.00 55.38 189 ALA A N 1
ATOM 1511 C CA . ALA A 1 189 ? 19.602 7.143 8.333 1.00 55.38 189 ALA A CA 1
ATOM 1512 C C . ALA A 1 189 ? 20.172 7.842 7.085 1.00 55.38 189 ALA A C 1
ATOM 1514 O O . ALA A 1 189 ? 20.804 7.208 6.238 1.00 55.38 189 ALA A O 1
ATOM 1515 N N . LYS A 1 190 ? 20.018 9.173 6.977 1.00 59.03 190 LYS A N 1
ATOM 1516 C CA . LYS A 1 190 ? 20.634 9.960 5.894 1.00 59.03 190 LYS A CA 1
ATOM 1517 C C . LYS A 1 190 ? 22.152 9.788 5.888 1.00 59.03 190 LYS A C 1
ATOM 1519 O O . LYS A 1 190 ? 22.730 9.540 4.831 1.00 59.03 190 LYS A O 1
ATOM 1524 N N . SER A 1 191 ? 22.779 9.904 7.057 1.00 62.50 191 SER A N 1
ATOM 1525 C CA . SER A 1 191 ? 24.229 9.761 7.208 1.00 62.50 191 SER A CA 1
ATOM 1526 C C . SER A 1 191 ? 24.690 8.341 6.862 1.00 62.50 191 SER A C 1
ATOM 1528 O O . SER A 1 191 ? 25.632 8.186 6.096 1.00 62.50 191 SER A O 1
ATOM 1530 N N . GLN A 1 192 ? 23.966 7.303 7.292 1.00 60.50 192 GLN A N 1
ATOM 1531 C CA . GLN A 1 192 ? 24.281 5.904 6.973 1.00 60.50 192 GLN A CA 1
ATOM 1532 C C . GLN A 1 192 ? 24.160 5.576 5.476 1.00 60.50 192 GLN A C 1
ATOM 1534 O O . GLN A 1 192 ? 25.003 4.854 4.928 1.00 60.50 192 GLN A O 1
ATOM 1539 N N . VAL A 1 193 ? 23.158 6.130 4.783 1.00 57.97 193 VAL A N 1
ATOM 1540 C CA . VAL A 1 193 ? 23.028 5.986 3.322 1.00 57.97 193 VAL A CA 1
ATOM 1541 C C . VAL A 1 193 ? 24.194 6.661 2.608 1.00 57.97 193 VAL A C 1
ATOM 1543 O O . VAL A 1 193 ? 24.756 6.068 1.687 1.00 57.97 193 VAL A O 1
ATOM 1546 N N . ILE A 1 194 ? 24.568 7.874 3.030 1.00 62.31 194 ILE A N 1
ATOM 1547 C CA . ILE A 1 194 ? 25.713 8.608 2.474 1.00 62.31 194 ILE A CA 1
ATOM 1548 C C . ILE A 1 194 ? 26.999 7.821 2.718 1.00 62.31 194 ILE A C 1
ATOM 1550 O O . ILE A 1 194 ? 27.691 7.495 1.758 1.00 62.31 194 ILE A O 1
ATOM 1554 N N . ASP A 1 195 ? 27.270 7.417 3.956 1.00 63.56 195 ASP A N 1
ATOM 1555 C CA . ASP A 1 195 ? 28.467 6.665 4.333 1.00 63.56 195 ASP A CA 1
ATOM 1556 C C . ASP A 1 195 ? 28.574 5.349 3.561 1.00 63.56 195 ASP A C 1
ATOM 1558 O O . ASP A 1 195 ? 29.649 4.967 3.093 1.00 63.56 195 ASP A O 1
ATOM 1562 N N . THR A 1 196 ? 27.456 4.644 3.378 1.00 57.66 196 THR A N 1
ATOM 1563 C CA . THR A 1 196 ? 27.433 3.400 2.607 1.00 57.66 196 THR A CA 1
ATOM 1564 C C . THR A 1 196 ? 27.599 3.654 1.116 1.00 57.66 196 THR A C 1
ATOM 1566 O O . THR A 1 196 ? 28.305 2.899 0.437 1.00 57.66 196 THR A O 1
ATOM 1569 N N . PHE A 1 197 ? 26.984 4.713 0.590 1.00 55.91 197 PHE A N 1
ATOM 1570 C CA . PHE A 1 197 ? 27.200 5.143 -0.783 1.00 55.91 197 PHE A CA 1
ATOM 1571 C C . PHE A 1 197 ? 28.682 5.455 -1.001 1.00 55.91 197 PHE A C 1
ATOM 1573 O O . PHE A 1 197 ? 29.284 4.904 -1.920 1.00 55.91 197 PHE A O 1
ATOM 1580 N N . GLU A 1 198 ? 29.298 6.260 -0.140 1.00 59.09 198 GLU A N 1
ATOM 1581 C CA . GLU A 1 198 ? 30.709 6.634 -0.213 1.00 59.09 198 GLU A CA 1
ATOM 1582 C C . GLU A 1 198 ? 31.626 5.416 -0.074 1.00 59.09 198 GLU A C 1
ATOM 1584 O O . GLU A 1 198 ? 32.500 5.194 -0.913 1.00 59.09 198 GLU A O 1
ATOM 1589 N N . LYS A 1 199 ? 31.393 4.559 0.928 1.00 60.38 199 LYS A N 1
ATOM 1590 C CA . LYS A 1 199 ? 32.160 3.327 1.175 1.00 60.38 199 LYS A CA 1
ATOM 1591 C C . LYS A 1 199 ? 32.137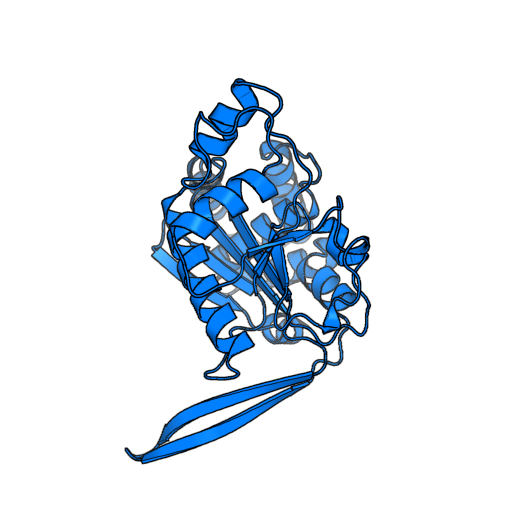 2.380 -0.024 1.00 60.38 199 LYS A C 1
ATOM 1593 O O . LYS A 1 199 ? 33.185 1.846 -0.385 1.00 60.38 199 LYS A O 1
ATOM 1598 N N . ASN A 1 200 ? 30.979 2.199 -0.659 1.00 51.16 200 ASN A N 1
ATOM 1599 C CA . ASN A 1 200 ? 30.819 1.322 -1.823 1.00 51.16 200 ASN A CA 1
ATOM 1600 C C . ASN A 1 200 ? 31.267 1.972 -3.144 1.00 51.16 200 ASN A C 1
ATOM 1602 O O . ASN A 1 200 ? 31.469 1.273 -4.139 1.00 51.16 200 ASN A O 1
ATOM 1606 N N . ASN A 1 201 ? 31.455 3.295 -3.171 1.00 51.31 201 ASN A N 1
ATOM 1607 C CA . ASN A 1 201 ? 31.863 4.046 -4.360 1.00 51.31 201 ASN A CA 1
ATOM 1608 C C . ASN A 1 201 ? 33.266 4.662 -4.273 1.00 51.31 201 ASN A C 1
ATOM 1610 O O . ASN A 1 201 ? 33.641 5.408 -5.174 1.00 51.31 201 ASN A O 1
ATOM 1614 N N . LYS A 1 202 ? 34.085 4.264 -3.286 1.00 47.84 202 LYS A N 1
ATOM 1615 C CA . LYS A 1 202 ? 35.475 4.710 -3.022 1.00 47.84 202 LYS A CA 1
ATOM 1616 C C . LYS A 1 202 ? 36.507 4.564 -4.165 1.00 47.84 202 LYS A C 1
ATOM 1618 O O . LYS A 1 202 ? 37.699 4.728 -3.934 1.00 47.84 202 LYS A O 1
ATOM 1623 N N . GLY A 1 203 ? 36.088 4.287 -5.399 1.00 46.81 203 GLY A N 1
ATOM 1624 C CA . GLY A 1 203 ? 36.952 4.223 -6.582 1.00 46.81 203 GLY A CA 1
ATOM 1625 C C . GLY A 1 203 ? 36.315 4.711 -7.885 1.00 46.81 203 GLY A C 1
ATOM 1626 O O . GLY A 1 203 ? 36.918 4.541 -8.940 1.00 46.81 203 GLY A O 1
ATOM 1627 N N . ALA A 1 204 ? 35.115 5.294 -7.852 1.00 44.00 204 ALA A N 1
ATOM 1628 C CA . ALA A 1 204 ? 34.503 5.894 -9.031 1.00 44.00 204 ALA A CA 1
ATOM 1629 C C . ALA A 1 204 ? 34.190 7.351 -8.726 1.00 44.00 204 ALA A C 1
ATOM 1631 O O . ALA A 1 204 ? 33.269 7.649 -7.972 1.00 44.00 204 ALA A O 1
ATOM 1632 N N . LEU A 1 205 ? 35.001 8.229 -9.308 1.00 40.75 205 LEU A N 1
ATOM 1633 C CA . LEU A 1 205 ? 34.754 9.658 -9.388 1.00 40.75 205 LEU A CA 1
ATOM 1634 C C . LEU A 1 205 ? 33.299 9.895 -9.820 1.00 40.75 205 LEU A C 1
ATOM 1636 O O . LEU A 1 205 ? 32.947 9.712 -10.984 1.00 40.75 205 LEU A O 1
ATOM 1640 N N . LEU A 1 206 ? 32.455 10.323 -8.881 1.00 46.09 206 LEU A N 1
ATOM 1641 C CA . LEU A 1 206 ? 31.477 11.345 -9.211 1.00 46.09 206 LEU A CA 1
ATOM 1642 C C . LEU A 1 206 ? 32.329 12.550 -9.595 1.00 46.09 206 LEU A C 1
ATOM 1644 O O . LEU A 1 206 ? 32.863 13.223 -8.718 1.00 46.09 206 LEU A O 1
ATOM 1648 N N . GLU A 1 207 ? 32.532 12.783 -10.889 1.00 44.38 207 GLU A N 1
ATOM 1649 C CA . GLU A 1 207 ? 33.224 13.998 -11.336 1.00 44.38 207 GLU A CA 1
ATOM 1650 C C . GLU A 1 207 ? 32.474 15.275 -10.919 1.00 44.38 207 GLU A C 1
ATOM 1652 O O . GLU A 1 207 ? 33.041 16.356 -11.009 1.00 44.38 207 GLU A O 1
ATOM 1657 N N . GLU A 1 208 ? 31.272 15.165 -10.340 1.00 47.25 208 GLU A N 1
ATOM 1658 C CA . GLU A 1 208 ? 30.616 16.253 -9.617 1.00 47.25 208 GLU A CA 1
ATOM 1659 C C . GLU A 1 208 ? 29.989 15.747 -8.303 1.00 47.25 208 GLU A C 1
ATOM 1661 O O . GLU A 1 208 ? 28.799 15.442 -8.218 1.00 47.25 208 GLU A O 1
ATOM 1666 N N . THR A 1 209 ? 30.784 15.677 -7.230 1.00 47.97 209 THR A N 1
ATOM 1667 C CA . THR A 1 209 ? 30.298 15.567 -5.836 1.00 47.97 209 THR A CA 1
ATOM 1668 C C . THR A 1 209 ? 29.234 16.624 -5.499 1.00 47.97 209 THR A C 1
ATOM 1670 O O . THR A 1 209 ? 28.344 16.362 -4.690 1.00 47.97 209 THR A O 1
ATOM 1673 N N . SER A 1 210 ? 29.248 17.769 -6.193 1.00 49.28 210 SER A N 1
ATOM 1674 C CA . SER A 1 210 ? 28.249 18.835 -6.074 1.00 49.28 210 SER A CA 1
ATOM 1675 C C . SER A 1 210 ? 26.834 18.414 -6.462 1.00 49.28 210 SER A C 1
ATOM 1677 O O . SER A 1 210 ? 25.881 18.959 -5.915 1.00 49.28 210 SER A O 1
ATOM 1679 N N . ASP A 1 211 ? 26.662 17.463 -7.383 1.00 50.38 211 ASP A N 1
ATOM 1680 C CA . ASP A 1 211 ? 25.335 17.016 -7.811 1.00 50.38 211 ASP A CA 1
ATOM 1681 C C . ASP A 1 211 ? 24.691 16.104 -6.766 1.00 50.38 211 ASP A C 1
ATOM 1683 O O . ASP A 1 211 ? 23.510 16.253 -6.474 1.00 50.38 211 ASP A O 1
ATOM 1687 N N . LEU A 1 212 ? 25.461 15.213 -6.133 1.00 51.66 212 LEU A N 1
ATOM 1688 C CA . LEU A 1 212 ? 24.970 14.375 -5.036 1.00 51.66 212 LEU A CA 1
ATOM 1689 C C . LEU A 1 212 ? 24.630 15.218 -3.802 1.00 51.66 212 LEU A C 1
ATOM 1691 O O . LEU A 1 212 ? 23.557 15.045 -3.232 1.00 51.66 212 LEU A O 1
ATOM 1695 N N . GLU A 1 213 ? 25.495 16.161 -3.423 1.00 52.88 213 GLU A N 1
ATOM 1696 C CA . GLU A 1 213 ? 25.223 17.113 -2.340 1.00 52.88 213 GLU A CA 1
ATOM 1697 C C . GLU A 1 213 ? 24.014 18.001 -2.651 1.00 52.88 213 GLU A C 1
ATOM 1699 O O . GLU A 1 213 ? 23.203 18.265 -1.768 1.00 52.88 213 GLU A O 1
ATOM 1704 N N . LYS A 1 214 ? 23.832 18.407 -3.912 1.00 54.84 214 LYS A N 1
ATOM 1705 C CA . LYS A 1 214 ? 22.637 19.119 -4.374 1.00 54.84 214 LYS A CA 1
ATOM 1706 C C . LYS A 1 214 ? 21.395 18.234 -4.332 1.00 54.84 214 LYS A C 1
ATOM 1708 O O . LYS A 1 214 ? 20.367 18.691 -3.854 1.00 54.84 214 LYS A O 1
ATOM 1713 N N . TYR A 1 215 ? 21.470 16.965 -4.733 1.00 53.00 215 TYR A N 1
ATOM 1714 C CA . TYR A 1 215 ? 20.350 16.026 -4.622 1.00 53.00 215 TYR A CA 1
ATOM 1715 C C . TYR A 1 215 ? 19.989 15.743 -3.158 1.00 53.00 215 TYR A C 1
ATOM 1717 O O . TYR A 1 215 ? 18.814 15.763 -2.810 1.00 53.00 215 TYR A O 1
ATOM 1725 N N . LEU A 1 216 ? 20.976 15.555 -2.282 1.00 52.88 216 LEU A N 1
ATOM 1726 C CA . LEU A 1 216 ? 20.803 15.376 -0.835 1.00 52.88 216 LEU A CA 1
ATOM 1727 C C . LEU A 1 216 ? 20.382 16.661 -0.109 1.00 52.88 216 LEU A C 1
ATOM 1729 O O . LEU A 1 216 ? 19.770 16.593 0.959 1.00 52.88 216 LEU A O 1
ATOM 1733 N N . GLY A 1 217 ? 20.741 17.818 -0.662 1.00 53.62 217 GLY A N 1
ATOM 1734 C CA . GLY A 1 217 ? 20.323 19.146 -0.227 1.00 53.62 217 GLY A CA 1
ATOM 1735 C C . GLY A 1 217 ? 18.938 19.535 -0.746 1.00 53.62 217 GLY A C 1
ATOM 1736 O O . GLY A 1 217 ? 18.274 20.353 -0.117 1.00 53.62 217 GLY A O 1
ATOM 1737 N N . ASP A 1 218 ? 18.483 18.930 -1.847 1.00 51.44 218 ASP A N 1
ATOM 1738 C CA . ASP A 1 218 ? 17.130 19.056 -2.396 1.00 51.44 218 ASP A CA 1
ATOM 1739 C C . ASP A 1 218 ? 16.158 18.070 -1.740 1.00 51.44 218 ASP A C 1
ATOM 1741 O O . ASP A 1 218 ? 14.991 18.424 -1.582 1.00 51.44 218 ASP A O 1
ATOM 1745 N N . ILE A 1 219 ? 16.627 16.907 -1.248 1.00 54.09 219 ILE A N 1
ATOM 1746 C CA . ILE A 1 219 ? 15.955 16.080 -0.215 1.00 54.09 219 ILE A CA 1
ATOM 1747 C C . ILE A 1 219 ? 16.019 16.828 1.139 1.00 54.09 219 ILE A C 1
ATOM 1749 O O . ILE A 1 219 ? 16.485 16.336 2.167 1.00 54.09 219 ILE A O 1
ATOM 1753 N N . LYS A 1 220 ? 15.617 18.099 1.110 1.00 53.12 220 LYS A N 1
ATOM 1754 C CA . LYS A 1 220 ? 15.388 18.971 2.258 1.00 53.12 220 LYS A CA 1
ATOM 1755 C C . LYS A 1 220 ? 14.265 18.395 3.111 1.00 53.12 220 LYS A C 1
ATOM 1757 O O . LYS A 1 220 ? 13.504 17.543 2.660 1.00 53.12 220 LYS A O 1
ATOM 1762 N N . GLU A 1 221 ? 14.133 18.935 4.316 1.00 51.38 221 GLU A N 1
ATOM 1763 C CA . GLU A 1 221 ? 13.081 18.666 5.309 1.00 51.38 221 GLU A CA 1
ATOM 1764 C C . GLU A 1 221 ? 11.671 18.443 4.709 1.00 51.38 221 GLU A C 1
ATOM 1766 O O . GLU A 1 221 ? 10.905 17.645 5.235 1.00 51.38 221 GLU A O 1
ATOM 1771 N N . SER A 1 222 ? 11.343 19.047 3.557 1.00 49.75 222 SER A N 1
ATOM 1772 C CA . SER A 1 222 ? 10.091 18.854 2.802 1.00 49.75 222 SER A CA 1
ATOM 1773 C C . SER A 1 222 ? 9.845 17.441 2.239 1.00 49.75 222 SER A C 1
ATOM 1775 O O . SER A 1 222 ? 8.696 17.065 2.009 1.00 49.75 222 SER A O 1
ATOM 1777 N N . TYR A 1 223 ? 10.887 16.644 1.995 1.00 50.91 223 TYR A N 1
ATOM 1778 C CA . TYR A 1 223 ? 10.768 15.234 1.591 1.00 50.91 223 TYR A CA 1
ATOM 1779 C C . TYR A 1 223 ? 10.557 14.297 2.784 1.00 50.91 223 TYR A C 1
ATOM 1781 O O . TYR A 1 223 ? 10.317 13.110 2.597 1.00 50.91 223 TYR A O 1
ATOM 1789 N N . ILE A 1 224 ? 10.690 14.822 4.001 1.00 53.28 224 ILE A N 1
ATOM 1790 C CA . ILE A 1 224 ? 10.901 14.037 5.218 1.00 53.28 224 ILE A CA 1
ATOM 1791 C C . ILE A 1 224 ? 9.950 14.493 6.346 1.00 53.28 224 ILE A C 1
ATOM 1793 O O . ILE A 1 224 ? 9.991 13.980 7.460 1.00 53.28 224 ILE A O 1
ATOM 1797 N N . THR A 1 225 ? 9.013 15.404 6.071 1.00 54.88 225 THR A N 1
ATOM 1798 C CA . THR A 1 225 ? 7.925 15.682 7.011 1.00 54.88 225 THR A CA 1
ATOM 1799 C C . THR A 1 225 ? 7.046 14.439 7.191 1.00 54.88 225 THR A C 1
ATOM 1801 O O . THR A 1 225 ? 6.751 13.747 6.206 1.00 54.88 225 THR A O 1
ATOM 1804 N N . PRO A 1 226 ? 6.604 14.133 8.425 1.00 55.09 226 PRO A N 1
ATOM 1805 C CA . PRO A 1 226 ? 5.592 13.113 8.639 1.00 55.09 226 PRO A CA 1
ATOM 1806 C C . PRO A 1 226 ? 4.364 13.459 7.792 1.00 55.09 226 PRO A C 1
ATOM 1808 O O . PRO A 1 226 ? 3.811 14.545 7.916 1.00 55.09 226 PRO A O 1
ATOM 1811 N N . GLU A 1 227 ? 4.015 12.544 6.886 1.00 61.88 227 GLU A N 1
ATOM 1812 C CA . GLU A 1 227 ? 2.699 12.444 6.248 1.00 61.88 227 GLU A CA 1
ATOM 1813 C C . GLU A 1 227 ? 2.188 13.715 5.547 1.00 61.88 227 GLU A C 1
ATOM 1815 O O . GLU A 1 227 ? 1.417 14.516 6.065 1.00 61.88 227 GLU A O 1
ATOM 1820 N N . PHE A 1 228 ? 2.570 13.869 4.276 1.00 66.00 228 PHE A N 1
ATOM 1821 C CA . PHE A 1 228 ? 2.037 14.919 3.412 1.00 66.00 228 PHE A CA 1
ATOM 1822 C C . PHE A 1 228 ? 0.734 14.457 2.740 1.00 66.00 228 PHE A C 1
ATOM 1824 O O . PHE A 1 228 ? 0.753 13.630 1.821 1.00 66.00 228 PHE A O 1
ATOM 1831 N N . HIS A 1 229 ? -0.406 15.018 3.156 1.00 71.44 229 HIS A N 1
ATOM 1832 C CA . HIS A 1 229 ? -1.733 14.625 2.653 1.00 71.44 229 HIS A CA 1
ATOM 1833 C C . HIS A 1 229 ? -1.875 14.548 1.121 1.00 71.44 229 HIS A C 1
ATOM 1835 O O . HIS A 1 229 ? -2.531 13.620 0.635 1.00 71.44 229 HIS A O 1
ATOM 1841 N N . PRO A 1 230 ? -1.277 15.448 0.310 1.00 82.06 230 PRO A N 1
ATOM 1842 C CA . PRO A 1 230 ? -1.363 15.329 -1.145 1.00 82.06 230 PRO A CA 1
ATOM 1843 C C . PRO A 1 230 ? -0.717 14.049 -1.686 1.00 82.06 230 PRO A C 1
ATOM 1845 O O . PRO A 1 230 ? -1.258 13.419 -2.593 1.00 82.06 230 PRO A O 1
ATOM 1848 N N . VAL A 1 231 ? 0.410 13.622 -1.109 1.00 84.25 231 VAL A N 1
ATOM 1849 C CA . VAL A 1 231 ? 1.070 12.364 -1.489 1.00 84.25 231 VAL A CA 1
ATOM 1850 C C . VAL A 1 231 ? 0.228 11.172 -1.067 1.00 84.25 231 VAL A C 1
ATOM 1852 O O . VAL A 1 231 ? 0.034 10.268 -1.876 1.00 84.25 231 VAL A O 1
ATOM 1855 N N . GLN A 1 232 ? -0.322 11.185 0.150 1.00 84.62 232 GLN A N 1
ATOM 1856 C CA . GLN A 1 232 ? -1.241 10.140 0.613 1.00 84.62 232 GLN A CA 1
ATOM 1857 C C . GLN A 1 232 ? -2.471 10.026 -0.290 1.00 84.62 232 GLN A C 1
ATOM 1859 O O . GLN A 1 232 ? -2.912 8.920 -0.578 1.00 84.62 232 GLN A O 1
ATOM 1864 N N . SER A 1 233 ? -2.993 11.147 -0.790 1.00 88.44 233 SER A N 1
ATOM 1865 C CA . SER A 1 233 ? -4.147 11.162 -1.695 1.00 88.44 233 SER A CA 1
ATOM 1866 C C . SER A 1 233 ? -3.815 10.550 -3.058 1.00 88.44 233 SER A C 1
ATOM 1868 O O . SER A 1 233 ? -4.566 9.715 -3.561 1.00 88.44 233 SER A O 1
ATOM 1870 N N . VAL A 1 234 ? -2.671 10.916 -3.651 1.00 90.00 234 VAL A N 1
ATOM 1871 C CA . VAL A 1 234 ? -2.221 10.344 -4.933 1.00 90.00 234 VAL A CA 1
ATOM 1872 C C . VAL A 1 234 ? -1.906 8.858 -4.787 1.00 90.00 234 VAL A C 1
ATOM 1874 O O . VAL A 1 234 ? -2.362 8.046 -5.593 1.00 90.00 234 VAL A O 1
ATOM 1877 N N . LEU A 1 235 ? -1.154 8.492 -3.747 1.00 88.81 235 LEU A N 1
ATOM 1878 C CA . LEU A 1 235 ? -0.800 7.106 -3.473 1.00 88.81 235 LEU A CA 1
ATOM 1879 C C . LEU A 1 235 ? -2.055 6.284 -3.149 1.00 88.81 235 LEU A C 1
ATOM 1881 O O . LEU A 1 235 ? -2.246 5.229 -3.735 1.00 88.81 235 LEU A O 1
ATOM 1885 N N . GLY A 1 236 ? -2.952 6.791 -2.304 1.00 90.50 236 GLY A N 1
ATOM 1886 C CA . GLY A 1 236 ? -4.219 6.149 -1.957 1.00 90.50 236 GLY A CA 1
ATOM 1887 C C . GLY A 1 236 ? -5.123 5.927 -3.169 1.00 90.50 236 GLY A C 1
ATOM 1888 O O . GLY A 1 236 ? -5.657 4.834 -3.334 1.00 90.50 236 GLY A O 1
ATOM 1889 N N . GLY A 1 237 ? -5.233 6.911 -4.068 1.00 93.06 237 GLY A N 1
ATOM 1890 C CA . GLY A 1 237 ? -5.965 6.761 -5.330 1.00 93.06 237 GLY A CA 1
ATOM 1891 C C . GLY A 1 237 ? -5.348 5.705 -6.253 1.00 93.06 237 GLY A C 1
ATOM 1892 O O . GLY A 1 237 ? -6.067 4.874 -6.809 1.00 93.06 237 GLY A O 1
ATOM 1893 N N . HIS A 1 238 ? -4.016 5.691 -6.376 1.00 92.44 238 HIS A N 1
ATOM 1894 C CA . HIS A 1 238 ? -3.301 4.656 -7.123 1.00 92.44 238 HIS A CA 1
ATOM 1895 C C . HIS A 1 238 ? -3.559 3.261 -6.534 1.00 92.44 238 HIS A C 1
ATOM 1897 O O . HIS A 1 238 ? -3.981 2.359 -7.253 1.00 92.44 238 HIS A O 1
ATOM 1903 N N . LEU A 1 239 ? -3.376 3.096 -5.223 1.00 92.88 239 LEU A N 1
ATOM 1904 C CA . LEU A 1 239 ? -3.552 1.819 -4.535 1.00 92.88 239 LEU A CA 1
ATOM 1905 C C . LEU A 1 239 ? -4.988 1.319 -4.605 1.00 92.88 239 LEU A C 1
ATOM 1907 O O . LEU A 1 239 ? -5.194 0.150 -4.904 1.00 92.88 239 LEU A O 1
ATOM 1911 N N . ALA A 1 240 ? -5.979 2.186 -4.397 1.00 93.81 240 ALA A N 1
ATOM 1912 C CA . ALA A 1 240 ? -7.383 1.814 -4.531 1.00 93.81 240 ALA A CA 1
ATOM 1913 C C . ALA A 1 240 ? -7.672 1.240 -5.927 1.00 93.81 240 ALA A C 1
ATOM 1915 O O . ALA A 1 240 ? -8.332 0.209 -6.052 1.00 93.81 240 ALA A O 1
ATOM 1916 N N . GLN A 1 241 ? -7.117 1.853 -6.977 1.00 94.44 241 GLN A N 1
ATOM 1917 C CA . GLN A 1 241 ? -7.260 1.352 -8.340 1.00 94.44 241 GLN A CA 1
ATOM 1918 C C . GLN A 1 241 ? -6.547 0.009 -8.555 1.00 94.44 241 GLN A C 1
ATOM 1920 O O . GLN A 1 241 ? -7.097 -0.861 -9.232 1.00 94.44 241 GLN A O 1
ATOM 1925 N N . GLU A 1 242 ? -5.348 -0.183 -8.003 1.00 93.81 242 GLU A N 1
ATOM 1926 C CA . GLU A 1 242 ? -4.635 -1.462 -8.099 1.00 93.81 242 GLU A CA 1
ATOM 1927 C C . GLU A 1 242 ? -5.353 -2.575 -7.327 1.00 93.81 242 GLU A C 1
ATOM 1929 O O . GLU A 1 242 ? -5.519 -3.670 -7.858 1.00 93.81 242 GLU A O 1
ATOM 1934 N N . ILE A 1 243 ? -5.885 -2.288 -6.138 1.00 94.50 243 ILE A N 1
ATOM 1935 C CA . ILE A 1 243 ? -6.694 -3.231 -5.356 1.00 94.50 243 ILE A CA 1
ATOM 1936 C C . ILE A 1 243 ? -7.968 -3.610 -6.112 1.00 94.50 243 ILE A C 1
ATOM 1938 O O . ILE A 1 243 ? -8.318 -4.786 -6.166 1.00 94.50 243 ILE A O 1
ATOM 1942 N N . LEU A 1 244 ? -8.631 -2.659 -6.777 1.00 94.69 244 LEU A N 1
ATOM 1943 C CA . LEU A 1 244 ? -9.777 -2.973 -7.631 1.00 94.69 244 LEU A CA 1
ATOM 1944 C C . LEU A 1 244 ? -9.401 -3.934 -8.762 1.00 94.69 244 LEU A C 1
ATOM 1946 O O . LEU A 1 244 ? -10.129 -4.899 -8.995 1.00 94.69 244 LEU A O 1
ATOM 1950 N N . LYS A 1 245 ? -8.269 -3.722 -9.444 1.00 94.88 245 LYS A N 1
ATOM 1951 C CA . LYS A 1 245 ? -7.786 -4.664 -10.470 1.00 94.88 245 LYS A CA 1
ATOM 1952 C C . LYS A 1 245 ? -7.496 -6.034 -9.869 1.00 94.88 245 LYS A C 1
ATOM 1954 O O . LYS A 1 245 ? -7.886 -7.039 -10.456 1.00 94.88 245 LYS A O 1
ATOM 1959 N N . ILE A 1 246 ? -6.871 -6.065 -8.690 1.00 94.44 246 ILE A N 1
ATOM 1960 C CA . ILE A 1 246 ? -6.533 -7.297 -7.980 1.00 94.44 246 ILE A CA 1
ATOM 1961 C C . ILE A 1 246 ? -7.794 -8.112 -7.671 1.00 94.44 246 ILE A C 1
ATOM 1963 O O . ILE A 1 246 ? -7.896 -9.275 -8.064 1.00 94.44 246 ILE A O 1
ATOM 1967 N N . VAL A 1 247 ? -8.772 -7.480 -7.020 1.00 93.75 247 VAL A N 1
ATOM 1968 C CA . VAL A 1 247 ? -10.009 -8.121 -6.556 1.00 93.75 247 VAL A CA 1
ATOM 1969 C C . VAL A 1 247 ? -10.902 -8.527 -7.729 1.00 93.75 247 VAL A C 1
ATOM 1971 O O . VAL A 1 247 ? -11.501 -9.599 -7.713 1.00 93.75 247 VAL A O 1
ATOM 1974 N N . THR A 1 248 ? -10.983 -7.700 -8.774 1.00 94.69 248 THR A N 1
ATOM 1975 C CA . THR A 1 248 ? -11.812 -8.003 -9.954 1.00 94.69 248 THR A CA 1
ATOM 1976 C C . THR A 1 248 ? -11.124 -8.917 -10.964 1.00 94.69 248 THR A C 1
ATOM 1978 O O . THR A 1 248 ? -11.786 -9.419 -11.871 1.00 94.69 248 THR A O 1
ATOM 1981 N N . LYS A 1 249 ? -9.806 -9.126 -10.838 1.00 93.75 249 LYS A N 1
ATOM 1982 C CA . LYS A 1 249 ? -8.955 -9.797 -11.835 1.00 93.75 249 LYS A CA 1
ATOM 1983 C C . LYS A 1 249 ? -9.057 -9.160 -13.228 1.00 93.75 249 LYS A C 1
ATOM 1985 O O . LYS A 1 249 ? -8.854 -9.835 -14.240 1.00 93.75 249 LYS A O 1
ATOM 1990 N N . MET A 1 250 ? -9.383 -7.865 -13.290 1.00 93.12 250 MET A N 1
ATOM 1991 C CA . MET A 1 250 ? -9.545 -7.103 -14.529 1.00 93.12 250 MET A CA 1
ATOM 1992 C C . MET A 1 250 ? -8.481 -6.020 -14.662 1.00 93.12 250 MET A C 1
ATOM 1994 O O . MET A 1 250 ? -8.294 -5.183 -13.782 1.00 93.12 250 MET A O 1
ATOM 1998 N N . GLY A 1 251 ? -7.844 -5.985 -15.828 1.00 91.06 251 GLY A N 1
ATOM 1999 C CA . GLY A 1 251 ? -6.707 -5.122 -16.094 1.00 91.06 251 GLY A CA 1
ATOM 2000 C C . GLY A 1 251 ? -5.436 -5.643 -15.434 1.00 91.06 251 GLY A C 1
ATOM 2001 O O . GLY A 1 251 ? -5.464 -6.450 -14.510 1.00 91.06 251 GLY A O 1
ATOM 2002 N N . ARG A 1 252 ? -4.294 -5.184 -15.941 1.00 90.88 252 ARG A N 1
ATOM 2003 C CA . ARG A 1 252 ? -2.991 -5.558 -15.401 1.00 90.88 252 ARG A CA 1
ATOM 2004 C C . ARG A 1 252 ? -2.737 -4.829 -14.078 1.00 90.88 252 ARG A C 1
ATOM 2006 O O . ARG A 1 252 ? -2.599 -3.597 -14.121 1.00 90.88 252 ARG A O 1
ATOM 2013 N N . PRO A 1 253 ? -2.669 -5.540 -12.934 1.00 91.69 253 PRO A N 1
ATOM 2014 C CA . PRO A 1 253 ? -2.226 -4.921 -11.701 1.00 91.69 253 PRO A CA 1
ATOM 2015 C C . PRO A 1 253 ? -0.727 -4.634 -11.784 1.00 91.69 253 PRO A C 1
ATOM 2017 O O . PRO A 1 253 ? 0.036 -5.313 -12.484 1.00 91.69 253 PRO A O 1
ATOM 2020 N N . PHE A 1 254 ? -0.307 -3.601 -11.076 1.00 89.44 254 PHE A N 1
ATOM 2021 C CA . PHE A 1 254 ? 1.095 -3.361 -10.805 1.00 89.44 254 PHE A CA 1
ATOM 2022 C C . PHE A 1 254 ? 1.676 -4.506 -9.950 1.00 89.44 254 PHE A C 1
ATOM 2024 O O . PHE A 1 254 ? 1.000 -5.083 -9.107 1.00 89.44 254 PHE A O 1
ATOM 2031 N N . TYR A 1 255 ? 2.941 -4.842 -10.204 1.00 86.81 255 TYR A N 1
ATOM 2032 C CA . TYR A 1 255 ? 3.701 -5.870 -9.497 1.00 86.81 255 TYR A CA 1
ATOM 2033 C C . TYR A 1 255 ? 5.133 -5.358 -9.316 1.00 86.81 255 TYR A C 1
ATOM 2035 O O . TYR A 1 255 ? 5.720 -4.912 -10.308 1.00 86.81 255 TYR A O 1
ATOM 2043 N N . GLY A 1 256 ? 5.698 -5.399 -8.101 1.00 84.38 256 GLY A N 1
ATOM 2044 C CA . GLY A 1 256 ? 7.029 -4.838 -7.812 1.00 84.38 256 GLY A CA 1
ATOM 2045 C C . GLY A 1 256 ? 7.026 -3.662 -6.837 1.00 84.38 256 GLY A C 1
ATOM 2046 O O . GLY A 1 256 ? 6.286 -3.673 -5.856 1.00 84.38 256 GLY A O 1
ATOM 2047 N N . LEU A 1 257 ? 7.848 -2.648 -7.132 1.00 82.38 257 LEU A N 1
ATOM 2048 C CA . LEU A 1 257 ? 7.948 -1.366 -6.418 1.00 82.38 257 LEU A CA 1
ATOM 2049 C C . LEU A 1 257 ? 7.334 -0.223 -7.238 1.00 82.38 257 LEU A C 1
ATOM 2051 O O . LEU A 1 257 ? 7.596 -0.102 -8.431 1.00 82.38 257 LEU A O 1
ATOM 2055 N N . TYR A 1 258 ? 6.542 0.634 -6.609 1.00 86.25 258 TYR A N 1
ATOM 2056 C CA . TYR A 1 258 ? 6.054 1.878 -7.181 1.00 86.25 258 TYR A CA 1
ATOM 2057 C C . TYR A 1 258 ? 6.519 3.047 -6.322 1.00 86.25 258 TYR A C 1
ATOM 2059 O O . TYR A 1 258 ? 6.485 2.997 -5.093 1.00 86.25 258 TYR A O 1
ATOM 2067 N N . LEU A 1 259 ? 6.961 4.103 -6.996 1.00 83.62 259 LEU A N 1
ATOM 2068 C CA . LEU A 1 259 ? 7.404 5.339 -6.379 1.00 83.62 259 LEU A CA 1
ATOM 2069 C C . LEU A 1 259 ? 6.672 6.516 -6.981 1.00 83.62 259 LEU A C 1
ATOM 2071 O O . LEU A 1 259 ? 6.636 6.679 -8.200 1.00 83.62 259 LEU A O 1
ATOM 2075 N N . TYR A 1 260 ? 6.161 7.368 -6.108 1.00 85.25 260 TYR A N 1
ATOM 2076 C CA . TYR A 1 260 ? 5.628 8.666 -6.458 1.00 85.25 260 TYR A CA 1
ATOM 2077 C C . TYR A 1 260 ? 6.507 9.759 -5.860 1.00 85.25 260 TYR A C 1
ATOM 2079 O O . TYR A 1 260 ? 6.734 9.779 -4.656 1.00 85.25 260 TYR A O 1
ATOM 2087 N N . ASN A 1 261 ? 6.976 10.680 -6.695 1.00 78.38 261 ASN A N 1
ATOM 2088 C CA . ASN A 1 261 ? 7.701 11.873 -6.279 1.00 78.38 261 ASN A CA 1
ATOM 2089 C C . ASN A 1 261 ? 6.829 13.099 -6.561 1.00 78.38 261 ASN A C 1
ATOM 2091 O O . ASN A 1 261 ? 6.624 13.455 -7.721 1.00 78.38 261 ASN A O 1
ATOM 2095 N N . ALA A 1 262 ? 6.331 13.759 -5.515 1.00 78.00 262 ALA A N 1
ATOM 2096 C CA . ALA A 1 262 ? 5.475 14.934 -5.645 1.00 78.00 262 ALA A CA 1
ATOM 2097 C C . ALA A 1 262 ? 6.224 16.187 -6.106 1.00 78.00 262 ALA A C 1
ATOM 2099 O O . ALA A 1 262 ? 5.609 17.060 -6.713 1.00 78.00 262 ALA A O 1
ATOM 2100 N N . VAL A 1 263 ? 7.535 16.282 -5.866 1.00 73.88 263 VAL A N 1
ATOM 2101 C CA . VAL A 1 263 ? 8.330 17.426 -6.340 1.00 73.88 263 VAL A CA 1
ATOM 2102 C C . VAL A 1 263 ? 8.456 17.403 -7.857 1.00 73.88 263 VAL A C 1
ATOM 2104 O O . VAL A 1 263 ? 8.366 18.440 -8.507 1.00 73.88 263 VAL A O 1
ATOM 2107 N N . GLU A 1 264 ? 8.610 16.212 -8.429 1.00 73.62 264 GLU A N 1
ATOM 2108 C CA . GLU A 1 264 ? 8.679 16.025 -9.882 1.00 73.62 264 GLU A CA 1
ATOM 2109 C C . GLU A 1 264 ? 7.315 15.715 -10.509 1.00 73.62 264 GLU A C 1
ATOM 2111 O O . GLU A 1 264 ? 7.192 15.725 -11.731 1.00 73.62 264 GLU A O 1
ATOM 2116 N N . GLN A 1 265 ? 6.297 15.455 -9.682 1.00 81.56 265 GLN A N 1
ATOM 2117 C CA . GLN A 1 265 ? 4.954 15.016 -10.076 1.00 81.56 265 GLN A CA 1
ATOM 2118 C C . GLN A 1 265 ? 4.987 13.760 -10.960 1.00 81.56 265 GLN A C 1
ATOM 2120 O O . GLN A 1 265 ? 4.273 13.650 -11.957 1.00 81.56 265 GLN A O 1
ATOM 2125 N N . GLN A 1 266 ? 5.848 12.803 -10.606 1.00 81.50 266 GLN A N 1
ATOM 2126 C CA . GLN A 1 266 ? 6.065 11.585 -11.386 1.00 81.50 266 GLN A CA 1
ATOM 2127 C C . GLN A 1 266 ? 5.825 10.329 -10.558 1.00 81.50 266 GLN A C 1
ATOM 2129 O O . GLN A 1 266 ? 6.330 10.197 -9.446 1.00 81.50 266 GLN A O 1
ATOM 2134 N N . GLY A 1 267 ? 5.090 9.388 -11.151 1.00 83.75 267 GLY A N 1
ATOM 2135 C CA . GLY A 1 267 ? 4.941 8.015 -10.682 1.00 83.75 267 GLY A CA 1
ATOM 2136 C C . GLY A 1 267 ? 5.753 7.054 -11.547 1.00 83.75 267 GLY A C 1
ATOM 2137 O O . GLY A 1 267 ? 5.743 7.173 -12.774 1.00 83.75 267 GLY A O 1
ATOM 2138 N N . ARG A 1 268 ? 6.458 6.099 -10.937 1.00 82.31 268 ARG A N 1
ATOM 2139 C CA . ARG A 1 268 ? 7.252 5.088 -11.650 1.00 82.31 268 ARG A CA 1
ATOM 2140 C C . ARG A 1 268 ? 7.097 3.717 -11.018 1.00 82.31 268 ARG A C 1
ATOM 2142 O O . ARG A 1 268 ? 7.200 3.579 -9.806 1.00 82.31 268 ARG A O 1
ATOM 2149 N N . SER A 1 269 ? 6.915 2.707 -11.863 1.00 82.31 269 SER A N 1
ATOM 2150 C CA . SER A 1 269 ? 6.854 1.301 -11.466 1.00 82.31 269 SER A CA 1
ATOM 2151 C C . SER A 1 269 ? 8.136 0.569 -11.854 1.00 82.31 269 SER A C 1
ATOM 2153 O O . SER A 1 269 ? 8.635 0.702 -12.974 1.00 82.31 269 SER A O 1
ATOM 2155 N N . PHE A 1 270 ? 8.619 -0.261 -10.943 1.00 77.06 270 PHE A N 1
ATOM 2156 C CA . PHE A 1 270 ? 9.800 -1.097 -11.057 1.00 77.06 270 PHE A CA 1
ATOM 2157 C C . PHE A 1 270 ? 9.355 -2.553 -10.865 1.00 77.06 270 PHE A C 1
ATOM 2159 O O . PHE A 1 270 ? 9.029 -2.946 -9.745 1.00 77.06 270 PHE A O 1
ATOM 2166 N N . PRO A 1 271 ? 9.289 -3.366 -11.934 1.00 75.81 271 PRO A N 1
ATOM 2167 C CA . PRO A 1 271 ? 8.875 -4.762 -11.811 1.00 75.81 271 PRO A CA 1
ATOM 2168 C C . PRO A 1 271 ? 9.904 -5.574 -11.006 1.00 75.81 271 PRO A C 1
ATOM 2170 O O . PRO A 1 271 ? 11.068 -5.190 -10.971 1.00 75.81 271 PRO A O 1
ATOM 2173 N N . PRO A 1 272 ? 9.570 -6.746 -10.444 1.00 70.00 272 PRO A N 1
ATOM 2174 C CA . PRO A 1 272 ? 10.547 -7.584 -9.728 1.00 70.00 272 PRO A CA 1
ATOM 2175 C C . PRO A 1 272 ? 11.729 -8.024 -10.594 1.00 70.00 272 PRO A C 1
ATOM 2177 O O . PRO A 1 272 ? 12.861 -8.136 -10.127 1.00 70.00 272 PRO A O 1
ATOM 2180 N N . THR A 1 273 ? 11.507 -8.180 -11.900 1.00 64.38 273 THR A N 1
ATOM 2181 C CA . THR A 1 273 ? 12.569 -8.446 -12.883 1.00 64.38 273 THR A CA 1
ATOM 2182 C C . THR A 1 273 ? 13.540 -7.281 -13.060 1.00 64.38 273 THR A C 1
ATOM 2184 O O . THR A 1 273 ? 14.639 -7.491 -13.574 1.00 64.38 273 THR A O 1
ATOM 2187 N N . TYR A 1 274 ? 13.181 -6.068 -12.618 1.00 59.94 274 TYR A N 1
ATOM 2188 C CA . TYR A 1 274 ? 14.106 -4.939 -12.543 1.00 59.94 274 TYR A CA 1
ATOM 2189 C C . TYR A 1 274 ? 15.359 -5.343 -11.772 1.00 59.94 274 TYR A C 1
ATOM 2191 O O . TYR A 1 274 ? 16.457 -5.075 -12.246 1.00 59.94 274 TYR A O 1
ATOM 2199 N N . LEU A 1 275 ? 15.188 -6.085 -10.671 1.00 52.28 275 LEU A N 1
ATOM 2200 C CA . LEU A 1 275 ? 16.273 -6.552 -9.813 1.00 52.28 275 LEU A CA 1
ATOM 2201 C C . LEU A 1 275 ? 17.061 -7.721 -10.400 1.00 52.28 275 LEU A C 1
ATOM 2203 O O . LEU A 1 275 ? 18.282 -7.763 -10.283 1.00 52.28 275 LEU A O 1
ATOM 2207 N N . HIS A 1 276 ? 16.392 -8.656 -11.076 1.00 50.28 276 HIS A N 1
ATOM 2208 C CA . HIS A 1 276 ? 17.067 -9.781 -11.734 1.00 50.28 276 HIS A CA 1
ATOM 2209 C C . HIS A 1 276 ? 18.017 -9.322 -12.842 1.00 50.28 276 HIS A C 1
ATOM 2211 O O . HIS A 1 276 ? 19.092 -9.887 -13.006 1.00 50.28 276 HIS A O 1
ATOM 2217 N N . ASN A 1 277 ? 17.657 -8.249 -13.545 1.00 43.25 277 ASN A N 1
ATOM 2218 C CA . ASN A 1 277 ? 18.516 -7.623 -14.542 1.00 43.25 277 ASN A CA 1
ATOM 2219 C C . ASN A 1 277 ? 19.616 -6.735 -13.926 1.00 43.25 277 ASN A C 1
ATOM 2221 O O . ASN A 1 277 ? 20.318 -6.065 -14.684 1.00 43.25 277 ASN A O 1
ATOM 2225 N N . LEU A 1 278 ? 19.745 -6.662 -12.591 1.00 41.56 278 LEU A N 1
ATOM 2226 C CA . LEU A 1 278 ? 20.873 -6.034 -11.877 1.00 41.56 278 LEU A CA 1
ATOM 2227 C C . LEU A 1 278 ? 22.002 -7.034 -11.550 1.00 41.56 278 LEU A C 1
ATOM 2229 O O . LEU A 1 278 ? 22.990 -6.621 -10.939 1.00 41.56 278 LEU A O 1
ATOM 2233 N N . VAL A 1 279 ? 21.855 -8.322 -11.900 1.00 36.31 279 VAL A N 1
ATOM 2234 C CA . VAL A 1 279 ? 22.871 -9.382 -11.724 1.00 36.31 279 VAL A CA 1
ATOM 2235 C C . VAL A 1 279 ? 23.647 -9.602 -13.015 1.00 36.31 279 VAL A C 1
ATOM 2237 O O . VAL A 1 279 ? 23.004 -9.630 -14.087 1.00 36.31 279 VAL A O 1
#

InterPro domains:
  IPR035985 Ubiquitin-activating enzyme-like [SSF69572] (22-270)

Secondary structure (DSSP, 8-state):
-EEE----B--SHHHHHHHHTT-TT--GGGTTSBHHHHHHHHHHHH-SSS-EEE--SSSGGGSS-GGG-S-EEEEGGGGGGGGGS-TT--S-EEEEEEETTEEEEEEE--SEEEEEEEEEETTEEEEEEEEEE--S-HHHHHHHHH-HHHHHHHHHHHHTTSTTHHHHHHHHHHHHHHHH-SS--HHHHHHHHHHHHHHHHTTS--TTHHHHHHHHHHS-GGGTSS--HHHHHHHHHHHHHHHHHHHHTBS----EEEEEETTTTEEEEE-THHHHTT-

Organism: Euplotes crassus (NCBI:txid5936)

pLDDT: mean 74.69, std 16.51, range [36.31, 95.31]

Foldseek 3Di:
DAEDEFQDFLADPVSQVVVVVFDVLGDPVRRGHTPLVSNQVSVVVVDPPDDYYYQPDHAPVSDPPPQVDLEAEDELVRVVSLVVDDQQRQHKYKYWDAFQQKIKMAIDRGQKAKFWEWDQDPNDTDIDIDIDGDPGGPVRLLCLQQVLVNQVLLLLVCLLPDPCVLVSLVSSLVSQCSNPPPPDDNVVSLVVSVVVSCVSCVDDDPVCPVVVVVSSVVCPCNRGPHHDPVNCVVRVVLVVVLVVCSNVSYDDHAHGMWMAGNVVRDIDGQHSVNSVVSD

Radius of gyration: 20.35 Å; chains: 1; bounding box: 61×39×60 Å

Sequence (279 aa):
MIDILDDRMLESKEELERQMSIHYLINEEQEGMKISEAFKQSLDKITQFAKISVIEGDNLGAVKNLEEYSAIILGYNNFSETKDLPTDLEVPIVLAKSYGAVGVSFCHLGSSYSFTETLKIDNKDMTKTTIYNDSKPIQDWMEHWLSFDKFTPKLLSRVRVKKKAKEDFIVALLITFISESQGIDLSDAKSQVIDTFEKNNKGALLEETSDLEKYLGDIKESYITPEFHPVQSVLGGHLAQEILKIVTKMGRPFYGLYLYNAVEQQGRSFPPTYLHNLV